Protein AF-A0A5C7VS34-F1 (afdb_monomer)

Structure (mmCIF, N/CA/C/O backbone):
data_AF-A0A5C7VS34-F1
#
_entry.id   AF-A0A5C7VS34-F1
#
loop_
_atom_site.group_PDB
_atom_site.id
_atom_site.type_symbol
_atom_site.label_atom_id
_atom_site.label_alt_id
_atom_site.label_comp_id
_atom_site.label_asym_id
_atom_site.label_entity_id
_atom_site.label_seq_id
_atom_site.pdbx_PDB_ins_code
_atom_site.Cartn_x
_atom_site.Cartn_y
_atom_site.Cartn_z
_atom_site.occupancy
_atom_site.B_iso_or_equiv
_atom_site.auth_seq_id
_atom_site.auth_comp_id
_atom_site.auth_asym_id
_atom_site.auth_atom_id
_atom_site.pdbx_PDB_model_num
ATOM 1 N N . GLN A 1 1 ? 10.230 6.401 -13.396 1.00 87.12 1 GLN A N 1
ATOM 2 C CA . GLN A 1 1 ? 8.845 6.202 -12.902 1.00 87.12 1 GLN A CA 1
ATOM 3 C C . GLN A 1 1 ? 8.766 4.863 -12.186 1.00 87.12 1 GLN A C 1
ATOM 5 O O . GLN A 1 1 ? 9.411 3.941 -12.672 1.00 87.12 1 GLN A O 1
ATOM 10 N N . PRO A 1 2 ? 7.983 4.745 -11.101 1.00 92.00 2 PRO A N 1
ATOM 11 C CA . PRO A 1 2 ? 7.692 3.465 -10.455 1.00 92.00 2 PRO A CA 1
ATOM 12 C C . PRO A 1 2 ? 7.186 2.399 -11.435 1.00 92.00 2 PRO A C 1
ATOM 14 O O . PRO A 1 2 ? 6.309 2.674 -12.259 1.00 92.00 2 PRO A O 1
ATOM 17 N N . PHE A 1 3 ? 7.744 1.197 -11.320 1.00 93.25 3 PHE A N 1
ATOM 18 C CA . PHE A 1 3 ? 7.336 -0.029 -12.010 1.00 93.25 3 PHE A CA 1
ATOM 19 C C . PHE A 1 3 ? 7.337 0.043 -13.540 1.00 93.25 3 PHE A C 1
ATOM 21 O O . PHE A 1 3 ? 6.544 -0.637 -14.179 1.00 93.25 3 PHE A O 1
ATOM 28 N N . SER A 1 4 ? 8.186 0.869 -14.155 1.00 90.94 4 SER A N 1
ATOM 29 C CA . SER A 1 4 ? 8.338 0.893 -15.617 1.00 90.94 4 SER A CA 1
ATOM 30 C C . SER A 1 4 ? 9.513 0.019 -16.078 1.00 90.94 4 SER A C 1
ATOM 32 O O . SER A 1 4 ? 10.474 -0.175 -15.344 1.00 90.94 4 SER A O 1
ATOM 34 N N . ALA A 1 5 ? 9.480 -0.494 -17.310 1.00 84.69 5 ALA A N 1
ATOM 35 C CA . ALA A 1 5 ? 10.644 -1.168 -17.903 1.00 84.69 5 ALA A CA 1
ATOM 36 C C . ALA A 1 5 ? 11.805 -0.197 -18.202 1.00 84.69 5 ALA A C 1
ATOM 38 O O . ALA A 1 5 ? 12.957 -0.613 -18.303 1.00 84.69 5 ALA A O 1
ATOM 39 N N . ALA A 1 6 ? 11.498 1.095 -18.358 1.00 80.31 6 ALA A N 1
ATOM 40 C CA . ALA A 1 6 ? 12.422 2.124 -18.833 1.00 80.31 6 ALA A CA 1
ATOM 41 C C . ALA A 1 6 ? 13.037 2.971 -17.701 1.00 80.31 6 ALA A C 1
ATOM 43 O O . ALA A 1 6 ? 13.499 4.083 -17.947 1.00 80.31 6 ALA A O 1
ATOM 44 N N . THR A 1 7 ? 12.983 2.517 -16.443 1.00 70.94 7 THR A N 1
ATOM 45 C CA . THR A 1 7 ? 13.472 3.327 -15.313 1.00 70.94 7 THR A CA 1
ATOM 46 C C . THR A 1 7 ? 14.987 3.245 -15.146 1.00 70.94 7 THR A C 1
ATOM 48 O O . THR A 1 7 ? 15.577 2.165 -15.155 1.00 70.94 7 THR A O 1
ATOM 51 N N . GLU A 1 8 ? 15.576 4.403 -14.850 1.00 67.81 8 GLU A N 1
ATOM 52 C CA . GLU A 1 8 ? 16.905 4.528 -14.240 1.00 67.81 8 GLU A CA 1
ATOM 53 C C . GLU A 1 8 ? 16.838 5.152 -12.827 1.00 67.81 8 GLU A C 1
ATOM 55 O O . GLU A 1 8 ? 17.864 5.411 -12.204 1.00 67.81 8 GLU A O 1
ATOM 60 N N . GLY A 1 9 ? 15.630 5.391 -12.291 1.00 69.88 9 GLY A N 1
ATOM 61 C CA . GLY A 1 9 ? 15.418 5.999 -10.973 1.00 69.88 9 GLY A CA 1
ATOM 62 C C . GLY A 1 9 ? 14.062 6.695 -10.787 1.00 69.88 9 GLY A C 1
ATOM 63 O O . GLY A 1 9 ? 13.204 6.739 -11.683 1.00 69.88 9 GLY A O 1
ATOM 64 N N . GLY A 1 10 ? 13.867 7.241 -9.583 1.00 74.94 10 GLY A N 1
ATOM 65 C CA . GLY A 1 10 ? 12.721 8.069 -9.200 1.00 74.94 10 GLY A CA 1
ATOM 66 C C . GLY A 1 10 ? 13.062 9.557 -9.181 1.00 74.94 10 GLY A C 1
ATOM 67 O O . GLY A 1 10 ? 14.157 9.939 -8.777 1.00 74.94 10 GLY A O 1
ATOM 68 N N . LEU A 1 11 ? 12.112 10.402 -9.587 1.00 86.75 11 LEU A N 1
ATOM 69 C CA . LEU A 1 11 ? 12.221 11.850 -9.397 1.00 86.75 11 LEU A CA 1
ATOM 70 C C . LEU A 1 11 ? 12.081 12.170 -7.911 1.00 86.75 11 LEU A C 1
ATOM 72 O O . LEU A 1 11 ? 11.205 11.614 -7.252 1.00 86.75 11 LEU A O 1
ATOM 76 N N . LEU A 1 12 ? 12.906 13.074 -7.391 1.00 90.69 12 LEU A N 1
ATOM 77 C CA . LEU A 1 12 ? 12.737 13.574 -6.030 1.00 90.69 12 LEU A CA 1
ATOM 78 C C . LEU A 1 12 ? 11.541 14.525 -5.965 1.00 90.69 12 LEU A C 1
ATOM 80 O O . LEU A 1 12 ? 11.330 15.340 -6.861 1.00 90.69 12 LEU A O 1
ATOM 84 N N . GLY A 1 13 ? 10.768 14.404 -4.891 1.00 90.69 13 GLY A N 1
ATOM 85 C CA . GLY A 1 13 ? 9.654 15.290 -4.573 1.00 90.69 13 GLY A CA 1
ATOM 86 C C . GLY A 1 13 ? 9.927 16.067 -3.291 1.00 90.69 13 GLY A C 1
ATOM 87 O O . GLY A 1 13 ? 10.646 15.598 -2.411 1.00 90.69 13 GLY A O 1
ATOM 88 N N . GLY A 1 14 ? 9.331 17.248 -3.164 1.00 93.12 14 GLY A N 1
ATOM 89 C CA . GLY A 1 14 ? 9.271 17.988 -1.903 1.00 93.12 14 GLY A CA 1
ATOM 90 C C . GLY A 1 14 ? 7.913 17.806 -1.231 1.00 93.12 14 GLY A C 1
ATOM 91 O O . GLY A 1 14 ? 6.909 17.597 -1.913 1.00 93.12 14 GLY A O 1
ATOM 92 N N . GLY A 1 15 ? 7.867 17.890 0.096 1.00 91.69 15 GLY A N 1
ATOM 93 C CA . GLY A 1 15 ? 6.613 17.877 0.844 1.00 91.69 15 GLY A CA 1
ATOM 94 C C . GLY A 1 15 ? 6.806 17.674 2.340 1.00 91.69 15 GLY A C 1
ATOM 95 O O . GLY A 1 15 ? 7.883 17.298 2.799 1.00 91.69 15 GLY A O 1
ATOM 96 N N . ALA A 1 16 ? 5.735 17.915 3.089 1.00 94.38 16 ALA A N 1
ATOM 97 C CA . ALA A 1 16 ? 5.643 17.633 4.512 1.00 94.38 16 ALA A CA 1
ATOM 98 C C . ALA A 1 16 ? 4.261 17.050 4.811 1.00 94.38 16 ALA A C 1
ATOM 100 O O . ALA A 1 16 ? 3.264 17.463 4.220 1.00 94.38 16 ALA A O 1
ATOM 101 N N . ALA A 1 17 ? 4.211 16.099 5.736 1.00 94.38 17 ALA A N 1
ATOM 102 C CA . ALA A 1 17 ? 2.981 15.484 6.202 1.00 94.38 17 ALA A CA 1
ATOM 103 C C . ALA A 1 17 ? 3.098 15.213 7.704 1.00 94.38 17 ALA A C 1
ATOM 105 O O . ALA A 1 17 ? 4.182 14.919 8.207 1.00 94.38 17 ALA A O 1
ATOM 106 N N . LEU A 1 18 ? 1.975 15.320 8.410 1.00 94.94 18 LEU A N 1
ATOM 107 C CA . LEU A 1 18 ? 1.861 15.066 9.842 1.00 94.94 18 LEU A CA 1
ATOM 108 C C . LEU A 1 18 ? 0.653 14.161 10.080 1.00 94.94 18 LEU A C 1
ATOM 110 O O . LEU A 1 18 ? -0.400 14.358 9.476 1.00 94.94 18 LEU A O 1
ATOM 114 N N . ALA A 1 19 ? 0.798 13.205 10.991 1.00 92.94 19 ALA A N 1
ATOM 115 C CA . ALA A 1 19 ? -0.307 12.417 11.514 1.00 92.94 19 ALA A CA 1
ATOM 116 C C . ALA A 1 19 ? -0.333 12.537 13.040 1.00 92.94 19 ALA A C 1
ATOM 118 O O . ALA A 1 19 ? 0.714 12.530 13.686 1.00 92.94 19 ALA A O 1
ATOM 119 N N . ILE A 1 20 ? -1.536 12.629 13.604 1.00 94.19 20 ILE A N 1
ATOM 120 C CA . ILE A 1 20 ? -1.760 12.554 15.047 1.00 94.19 20 ILE A CA 1
ATOM 121 C C . ILE A 1 20 ? -2.339 11.174 15.327 1.00 94.19 20 ILE A C 1
ATOM 123 O O . ILE A 1 20 ? -3.358 10.799 14.746 1.00 94.19 20 ILE A O 1
ATOM 127 N N . LEU A 1 21 ? -1.669 10.422 16.194 1.00 94.62 21 LEU A N 1
ATOM 128 C CA . LEU A 1 21 ? -2.122 9.115 16.647 1.00 94.62 21 LEU A CA 1
ATOM 129 C C . LEU A 1 21 ? -2.661 9.237 18.068 1.00 94.62 21 LEU A C 1
ATOM 131 O O . LEU A 1 21 ? -2.102 9.947 18.901 1.00 94.62 21 LEU A O 1
ATOM 135 N N . GLU A 1 22 ? -3.738 8.516 18.334 1.00 95.75 22 GLU A N 1
ATOM 136 C CA . GLU A 1 22 ? -4.383 8.442 19.636 1.00 95.75 22 GLU A CA 1
ATOM 137 C C . GLU A 1 22 ? -4.613 6.968 19.968 1.00 95.75 22 GLU A C 1
ATOM 139 O O . GLU A 1 22 ? -4.959 6.178 19.086 1.00 95.75 22 GLU A O 1
ATOM 144 N N . SER A 1 23 ? -4.396 6.579 21.225 1.00 95.88 23 SER A N 1
ATOM 145 C CA . SER A 1 23 ? -4.694 5.213 21.647 1.00 95.88 23 SER A CA 1
ATOM 146 C C . SER A 1 23 ? -6.203 4.994 21.707 1.00 95.88 23 SER A C 1
ATOM 148 O O . SER A 1 23 ? -6.960 5.890 22.081 1.00 95.88 23 SER A O 1
ATOM 150 N N . GLU A 1 24 ? -6.646 3.776 21.399 1.00 93.56 24 GLU A N 1
ATOM 151 C CA . GLU A 1 24 ? -8.064 3.422 21.478 1.00 93.56 24 GLU A CA 1
ATOM 152 C C . GLU A 1 24 ? -8.623 3.672 22.887 1.00 93.56 24 GLU A C 1
ATOM 154 O O . GLU A 1 24 ? -9.675 4.283 23.029 1.00 93.56 24 GLU A O 1
ATOM 159 N N . ALA A 1 25 ? -7.874 3.325 23.938 1.00 95.75 25 ALA A N 1
ATOM 160 C CA . ALA A 1 25 ? -8.279 3.583 25.319 1.00 95.75 25 ALA A CA 1
ATOM 161 C C . ALA A 1 25 ? -8.502 5.078 25.613 1.00 95.75 25 ALA A C 1
ATOM 163 O O . ALA A 1 25 ? -9.495 5.436 26.245 1.00 95.75 25 ALA A O 1
ATOM 164 N N . HIS A 1 26 ? -7.609 5.956 25.140 1.00 97.44 26 HIS A N 1
ATOM 165 C CA . HIS A 1 26 ? -7.751 7.399 25.345 1.00 97.44 26 HIS A CA 1
ATOM 166 C C . HIS A 1 26 ? -8.928 7.972 24.544 1.00 97.44 26 HIS A C 1
ATOM 168 O O . HIS A 1 26 ? -9.740 8.721 25.088 1.00 97.44 26 HIS A O 1
ATOM 174 N N . LEU A 1 27 ? -9.071 7.557 23.281 1.00 95.75 27 LEU A N 1
ATOM 175 C CA . LEU A 1 27 ? -10.192 7.924 22.416 1.00 95.75 27 LEU A CA 1
ATOM 176 C C . LEU A 1 27 ? -11.543 7.546 23.049 1.00 95.75 27 LEU A C 1
ATOM 178 O O . LEU A 1 27 ? -12.459 8.371 23.073 1.00 95.75 27 LEU A O 1
ATOM 182 N N . GLN A 1 28 ? -11.649 6.334 23.603 1.00 94.06 28 GLN A N 1
ATOM 183 C CA . GLN A 1 28 ? -12.854 5.857 24.285 1.00 94.06 28 GLN A CA 1
ATOM 184 C C . GLN A 1 28 ? -13.111 6.605 25.599 1.00 94.06 28 GLN A C 1
ATOM 186 O O . GLN A 1 28 ? -14.249 6.981 25.872 1.00 94.06 28 GLN A O 1
ATOM 191 N N . ALA A 1 29 ? -12.072 6.891 26.392 1.00 96.94 29 ALA A N 1
ATOM 192 C CA . ALA A 1 29 ? -12.208 7.616 27.659 1.00 96.94 29 ALA A CA 1
ATOM 193 C C . ALA A 1 29 ? -12.813 9.021 27.483 1.00 96.94 29 ALA A C 1
ATOM 195 O O . ALA A 1 29 ? -13.556 9.485 28.346 1.00 96.94 29 ALA A O 1
ATOM 196 N N . ARG A 1 30 ? -12.545 9.683 26.350 1.00 96.94 30 ARG A N 1
ATOM 197 C CA . ARG A 1 30 ? -13.157 10.977 25.999 1.00 96.94 30 ARG A CA 1
ATOM 198 C C . ARG A 1 30 ? -14.457 10.864 25.188 1.00 96.94 30 ARG A C 1
ATOM 200 O O . ARG A 1 30 ? -14.918 11.871 24.654 1.00 96.94 30 ARG A O 1
ATOM 207 N N . GLY A 1 31 ? -15.024 9.661 25.047 1.00 95.31 31 GLY A N 1
ATOM 208 C CA . GLY A 1 31 ? -16.267 9.403 24.307 1.00 95.31 31 GLY A CA 1
ATOM 209 C C . GLY A 1 31 ? -16.166 9.603 22.790 1.00 95.31 31 GLY A C 1
ATOM 210 O O . GLY A 1 31 ? -17.180 9.816 22.125 1.00 95.31 31 GLY A O 1
ATOM 211 N N . GLY A 1 32 ? -14.952 9.594 22.235 1.00 93.81 32 GLY A N 1
ATOM 212 C CA . GLY A 1 32 ? -14.722 9.765 20.805 1.00 93.81 32 GLY A CA 1
ATOM 213 C C . GLY A 1 32 ? -14.941 8.479 20.007 1.00 93.81 32 GLY A C 1
ATOM 214 O O . GLY A 1 32 ? -14.925 7.374 20.542 1.00 93.81 32 GLY A O 1
ATOM 215 N N . ARG A 1 33 ? -15.103 8.623 18.687 1.00 90.69 33 ARG A N 1
ATOM 216 C CA . ARG A 1 33 ? -15.136 7.506 17.732 1.00 90.69 33 ARG A CA 1
ATOM 217 C C . ARG A 1 33 ? -14.074 7.700 16.660 1.00 90.69 33 ARG A C 1
ATOM 219 O O . ARG A 1 33 ? -13.931 8.792 16.113 1.00 90.69 33 ARG A O 1
ATOM 226 N N . GLY A 1 34 ? -13.329 6.640 16.374 1.00 90.50 34 GLY A N 1
ATOM 227 C CA . GLY A 1 34 ? -12.291 6.626 15.350 1.00 90.50 34 GLY A CA 1
ATOM 228 C C . GLY A 1 34 ? -12.877 6.201 14.010 1.00 90.50 34 GLY A C 1
ATOM 229 O O . GLY A 1 34 ? -13.804 5.401 13.968 1.00 90.50 34 GLY A O 1
ATOM 230 N N . GLN A 1 35 ? -12.330 6.719 12.914 1.00 92.62 35 GLN A N 1
ATOM 231 C CA . GLN A 1 35 ? -12.702 6.282 11.559 1.00 92.62 35 GLN A CA 1
ATOM 232 C C . GLN A 1 35 ? -11.700 5.286 10.974 1.00 92.62 35 GLN A C 1
ATOM 234 O O . GLN A 1 35 ? -12.030 4.521 10.073 1.00 92.62 35 GLN A O 1
ATOM 239 N N . LEU A 1 36 ? -10.459 5.331 11.456 1.00 96.25 36 LEU A N 1
ATOM 240 C CA . LEU A 1 36 ? -9.339 4.552 10.954 1.00 96.25 36 LEU A CA 1
ATOM 241 C C . LEU A 1 36 ? -8.535 4.029 12.138 1.00 96.25 36 LEU A C 1
ATOM 243 O O . LEU A 1 36 ? -8.409 4.719 13.152 1.00 96.25 36 LEU A O 1
ATOM 247 N N . ARG A 1 37 ? -7.961 2.842 11.979 1.00 96.81 37 ARG A N 1
ATOM 248 C CA . ARG A 1 37 ? -7.082 2.215 12.962 1.00 96.81 37 ARG A CA 1
ATOM 249 C C . ARG A 1 37 ? -5.856 1.639 12.266 1.00 96.81 37 ARG A C 1
ATOM 251 O O . ARG A 1 37 ? -5.959 1.109 11.161 1.00 96.81 37 ARG A O 1
ATOM 258 N N . ILE A 1 38 ? -4.699 1.773 12.906 1.00 97.38 38 ILE A N 1
ATOM 259 C CA . ILE A 1 38 ? -3.500 1.020 12.538 1.00 97.38 38 ILE A CA 1
ATOM 260 C C . ILE A 1 38 ? -3.602 -0.304 13.290 1.00 97.38 38 ILE A C 1
ATOM 262 O O . ILE A 1 38 ? -3.409 -0.329 14.503 1.00 97.38 38 ILE A O 1
ATOM 266 N N . ASP A 1 39 ? -3.964 -1.369 12.579 1.00 96.25 39 ASP A N 1
ATOM 267 C CA . ASP A 1 39 ? -4.184 -2.692 13.178 1.00 96.25 39 ASP A CA 1
ATOM 268 C C . ASP A 1 39 ? -2.883 -3.488 13.295 1.00 96.25 39 ASP A C 1
ATOM 270 O O . ASP A 1 39 ? -2.775 -4.377 14.130 1.00 96.25 39 ASP A O 1
ATOM 274 N N . GLY A 1 40 ? -1.875 -3.160 12.486 1.00 97.69 40 GLY A N 1
ATOM 275 C CA . GLY A 1 40 ? -0.581 -3.818 12.570 1.00 97.69 40 GLY A CA 1
ATOM 276 C C . GLY A 1 40 ? 0.528 -3.021 11.912 1.00 97.69 40 GLY A C 1
ATOM 277 O O . GLY A 1 40 ? 0.343 -2.406 10.862 1.00 97.69 40 GLY A O 1
ATOM 278 N N . PHE A 1 41 ? 1.713 -3.061 12.504 1.00 97.69 41 PHE A N 1
ATOM 279 C CA . PHE A 1 41 ? 2.908 -2.396 12.011 1.00 97.69 41 PHE A CA 1
ATOM 280 C C . PHE A 1 41 ? 4.144 -3.255 12.265 1.00 97.69 41 PHE A C 1
ATOM 282 O O . PHE A 1 41 ? 4.435 -3.662 13.389 1.00 97.69 41 PHE A O 1
ATOM 289 N N . ALA A 1 42 ? 4.913 -3.495 11.211 1.00 98.00 42 ALA A N 1
ATOM 290 C CA . ALA A 1 42 ? 6.137 -4.271 11.296 1.00 98.00 42 ALA A CA 1
ATOM 291 C C . ALA A 1 42 ? 7.282 -3.555 10.594 1.00 98.00 42 ALA A C 1
ATOM 293 O O . ALA A 1 42 ? 7.102 -2.947 9.538 1.00 98.00 42 ALA A O 1
ATOM 294 N N . VAL A 1 43 ? 8.475 -3.687 11.173 1.00 96.19 43 VAL A N 1
ATOM 295 C CA . VAL A 1 43 ? 9.733 -3.268 10.560 1.00 96.19 43 VAL A CA 1
ATOM 296 C C . VAL A 1 43 ? 10.699 -4.438 10.610 1.00 96.19 43 VAL A C 1
ATOM 298 O O . VAL A 1 43 ? 10.903 -5.039 11.662 1.00 96.19 43 VAL A O 1
ATOM 301 N N . CYS A 1 44 ? 11.305 -4.761 9.476 1.00 93.12 44 CYS A N 1
ATOM 302 C CA . CYS A 1 44 ? 12.407 -5.710 9.389 1.00 93.12 44 CYS A CA 1
ATOM 303 C C . CYS A 1 44 ? 13.609 -5.036 8.738 1.00 93.12 44 CYS A C 1
ATOM 305 O O . CYS A 1 44 ? 13.462 -4.182 7.868 1.00 93.12 44 CYS A O 1
ATOM 307 N N . GLN A 1 45 ? 14.804 -5.465 9.127 1.00 87.19 45 GLN A N 1
ATOM 308 C CA . GLN A 1 45 ? 16.031 -5.110 8.428 1.00 87.19 45 GLN A CA 1
ATOM 309 C C . GLN A 1 45 ? 16.335 -6.182 7.386 1.00 87.19 45 GLN A C 1
ATOM 311 O O . GLN A 1 45 ? 16.372 -7.375 7.702 1.00 87.19 45 GLN A O 1
ATOM 316 N N . GLY A 1 46 ? 16.534 -5.760 6.140 1.00 71.12 46 GLY A N 1
ATOM 317 C CA . GLY A 1 46 ? 17.102 -6.616 5.112 1.00 71.12 46 GLY A CA 1
ATOM 318 C C . GLY A 1 46 ? 18.555 -6.925 5.444 1.00 71.12 46 GLY A C 1
ATOM 319 O O . GLY A 1 46 ? 19.358 -6.018 5.647 1.00 71.12 46 GLY A O 1
ATOM 320 N N . GLY A 1 47 ? 18.916 -8.207 5.465 1.00 56.66 47 GLY A N 1
ATOM 321 C CA . GLY A 1 47 ? 20.319 -8.594 5.408 1.00 56.66 47 GLY A CA 1
ATOM 322 C C . GLY A 1 47 ? 20.839 -8.276 4.013 1.00 56.66 47 GLY A C 1
ATOM 323 O O . GLY A 1 47 ? 20.708 -9.101 3.114 1.00 56.66 47 GLY A O 1
ATOM 324 N N . GLY A 1 48 ? 21.386 -7.078 3.804 1.00 49.81 48 GLY A N 1
ATOM 325 C CA . GLY A 1 48 ? 22.105 -6.778 2.572 1.00 49.81 48 GLY A CA 1
ATOM 326 C C . GLY A 1 48 ? 23.227 -7.801 2.419 1.00 49.81 48 GLY A C 1
ATOM 327 O O . GLY A 1 48 ? 24.070 -7.931 3.309 1.00 49.81 48 GLY A O 1
ATOM 328 N N . SER A 1 49 ? 23.245 -8.558 1.321 1.00 44.22 49 SER A N 1
ATOM 329 C CA . SER A 1 49 ? 24.369 -9.424 0.974 1.00 44.22 49 SER A CA 1
ATOM 330 C C . SER A 1 49 ? 25.561 -8.552 0.576 1.00 44.22 49 SER A C 1
ATOM 332 O O . SER A 1 49 ? 25.955 -8.494 -0.583 1.00 44.22 49 SER A O 1
ATOM 334 N N . GLY A 1 50 ? 26.153 -7.861 1.549 1.00 42.75 50 GLY A N 1
ATOM 335 C CA . GLY A 1 50 ? 27.368 -7.061 1.425 1.00 42.75 50 GLY A CA 1
ATOM 336 C C . GLY A 1 50 ? 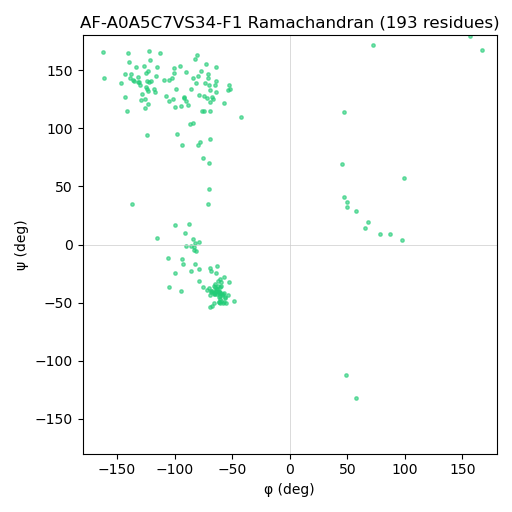28.624 -7.912 1.233 1.00 42.75 50 GLY A C 1
ATOM 337 O O . GLY A 1 50 ? 29.690 -7.564 1.728 1.00 42.75 50 GLY A O 1
ATOM 338 N N . ARG A 1 51 ? 28.526 -9.039 0.522 1.00 37.22 51 ARG A N 1
ATOM 339 C CA . ARG A 1 51 ? 29.693 -9.738 -0.013 1.00 37.22 51 ARG A CA 1
ATOM 340 C C . ARG A 1 51 ? 29.906 -9.243 -1.442 1.00 37.22 51 ARG A C 1
ATOM 342 O O . ARG A 1 51 ? 29.428 -9.852 -2.386 1.00 37.22 51 ARG A O 1
ATOM 349 N N . GLY A 1 52 ? 30.626 -8.128 -1.577 1.00 35.75 52 GLY A N 1
ATOM 350 C CA . GLY A 1 52 ? 31.271 -7.754 -2.842 1.00 35.75 52 GLY A CA 1
ATOM 351 C C . GLY A 1 52 ? 30.555 -6.724 -3.721 1.00 35.75 52 GLY A C 1
ATOM 352 O O . GLY A 1 52 ? 30.330 -6.986 -4.895 1.00 35.75 52 GLY A O 1
ATOM 353 N N . GLY A 1 53 ? 30.267 -5.531 -3.191 1.00 38.22 53 GLY A N 1
ATOM 354 C CA . GLY A 1 53 ? 30.233 -4.299 -3.999 1.00 38.22 53 GLY A CA 1
ATOM 355 C C . GLY A 1 53 ? 29.165 -4.163 -5.096 1.00 38.22 53 GLY A C 1
ATOM 356 O O . GLY A 1 53 ? 29.290 -3.258 -5.915 1.00 38.22 53 GLY A O 1
ATOM 357 N N . GLN A 1 54 ? 28.122 -4.999 -5.131 1.00 44.28 54 GLN A N 1
ATOM 358 C CA . GLN A 1 54 ? 27.060 -4.910 -6.141 1.00 44.28 54 GLN A CA 1
ATOM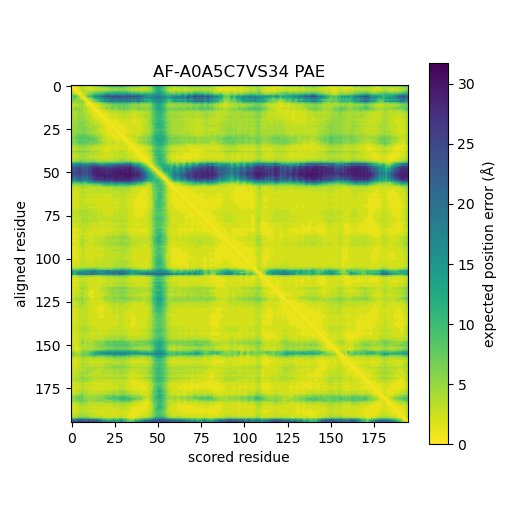 359 C C . GLN A 1 54 ? 25.668 -4.813 -5.497 1.00 44.28 54 GLN A C 1
ATOM 361 O O . GLN A 1 54 ? 25.234 -5.728 -4.811 1.00 44.28 54 GLN A O 1
ATOM 366 N N . SER A 1 55 ? 25.003 -3.679 -5.753 1.00 49.44 55 SER A N 1
ATOM 367 C CA . SER A 1 55 ? 23.571 -3.356 -5.607 1.00 49.44 55 SER A CA 1
ATOM 368 C C . SER A 1 55 ? 22.840 -3.739 -4.303 1.00 49.44 55 SER A C 1
ATOM 370 O O . SER A 1 55 ? 22.546 -4.902 -4.044 1.00 49.44 55 SER A O 1
ATOM 372 N N . PHE A 1 56 ? 22.412 -2.720 -3.542 1.00 61.34 56 PHE A N 1
ATOM 373 C CA . PHE A 1 56 ? 21.483 -2.800 -2.397 1.00 61.34 56 PHE A CA 1
ATOM 374 C C . PHE A 1 56 ? 20.037 -3.126 -2.831 1.00 61.34 56 PHE A C 1
ATOM 376 O O . PHE A 1 56 ? 19.088 -2.446 -2.444 1.00 61.34 56 PHE A O 1
ATOM 383 N N . ALA A 1 57 ? 19.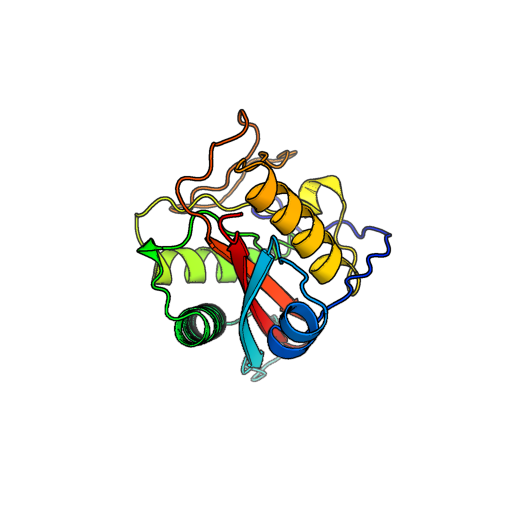841 -4.130 -3.687 1.00 69.88 57 ALA A N 1
ATOM 384 C CA . ALA A 1 57 ? 18.495 -4.575 -4.018 1.00 69.88 57 ALA A CA 1
ATOM 385 C C . ALA A 1 57 ? 17.855 -5.205 -2.762 1.00 69.88 57 ALA A C 1
ATOM 387 O O . ALA A 1 57 ? 18.453 -6.107 -2.168 1.00 69.88 57 ALA A O 1
ATOM 388 N N . PRO A 1 58 ? 16.671 -4.739 -2.327 1.00 81.75 58 PRO A N 1
ATOM 389 C CA . PRO A 1 58 ? 16.001 -5.310 -1.169 1.00 81.75 58 PRO A CA 1
ATOM 390 C C . PRO A 1 58 ? 15.620 -6.771 -1.434 1.00 81.75 58 PRO A C 1
ATOM 392 O O . PRO A 1 58 ? 15.178 -7.134 -2.522 1.00 81.75 58 PRO A O 1
ATOM 395 N N . ASP A 1 59 ? 15.775 -7.625 -0.423 1.00 89.31 59 ASP A N 1
ATOM 396 C CA . ASP A 1 59 ? 15.334 -9.017 -0.501 1.00 89.31 59 ASP A CA 1
ATOM 397 C C . ASP A 1 59 ? 13.804 -9.104 -0.390 1.00 89.31 59 ASP A C 1
ATOM 399 O O . ASP A 1 59 ? 13.220 -8.822 0.662 1.00 89.31 59 ASP A O 1
ATOM 403 N N . PHE A 1 60 ? 13.157 -9.557 -1.468 1.00 92.50 60 PHE A N 1
ATOM 404 C CA . PHE A 1 60 ? 11.704 -9.722 -1.533 1.00 92.50 60 PHE A CA 1
ATOM 405 C C . PHE A 1 60 ? 11.149 -10.645 -0.435 1.00 92.50 60 PHE A C 1
ATOM 407 O O . PHE A 1 60 ? 9.995 -10.503 -0.034 1.00 92.50 60 PHE A O 1
ATOM 414 N N . ARG A 1 61 ? 11.942 -11.603 0.068 1.00 93.75 61 ARG A N 1
ATOM 415 C CA . ARG A 1 61 ? 11.505 -12.526 1.131 1.00 93.75 61 ARG A CA 1
ATOM 416 C C . ARG A 1 61 ? 11.394 -11.799 2.460 1.00 93.75 61 ARG A C 1
ATOM 418 O O . ARG A 1 61 ? 10.450 -12.035 3.210 1.00 93.75 61 ARG A O 1
ATOM 425 N N . THR A 1 62 ? 12.336 -10.896 2.727 1.00 94.00 62 THR A N 1
ATOM 426 C CA . THR A 1 62 ? 12.269 -10.017 3.893 1.00 94.00 62 THR A CA 1
ATOM 427 C C . THR A 1 62 ? 11.084 -9.061 3.768 1.00 94.00 62 THR A C 1
ATOM 429 O O . THR A 1 62 ? 10.328 -8.950 4.726 1.00 94.00 62 THR A O 1
ATOM 432 N N . LEU A 1 63 ? 10.843 -8.479 2.585 1.00 94.62 63 LEU A N 1
ATOM 433 C CA . LEU A 1 63 ? 9.647 -7.669 2.314 1.00 9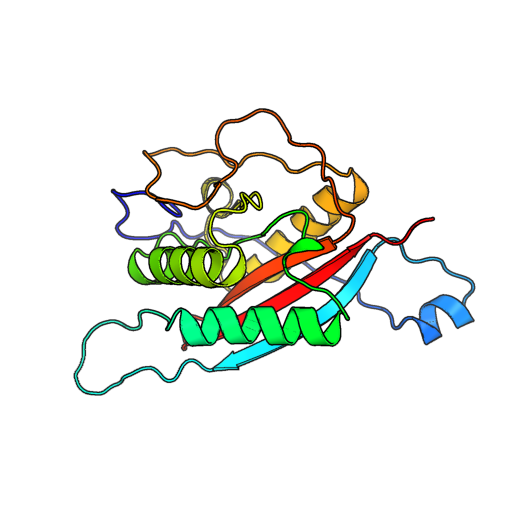4.62 63 LEU A CA 1
ATOM 434 C C . LEU A 1 63 ? 8.353 -8.439 2.610 1.00 94.62 63 LEU A C 1
ATOM 436 O O . LEU A 1 63 ? 7.499 -7.956 3.351 1.00 94.62 63 LEU A O 1
ATOM 440 N N . ALA A 1 64 ? 8.227 -9.654 2.071 1.00 96.00 64 ALA A N 1
ATOM 441 C CA . ALA A 1 64 ? 7.055 -10.494 2.277 1.00 96.00 64 ALA A CA 1
ATOM 442 C C . ALA A 1 64 ? 6.854 -10.837 3.762 1.00 96.00 64 ALA A C 1
ATOM 444 O O . ALA A 1 64 ? 5.737 -10.753 4.266 1.00 96.00 64 ALA A O 1
ATOM 445 N N . ARG A 1 65 ? 7.935 -11.154 4.488 1.00 96.75 65 ARG A N 1
ATOM 446 C CA . ARG A 1 65 ? 7.891 -11.387 5.940 1.00 96.75 65 ARG A CA 1
ATOM 447 C C . ARG A 1 65 ? 7.431 -10.148 6.708 1.00 96.75 65 ARG A C 1
ATOM 449 O O . ARG A 1 65 ? 6.641 -10.288 7.633 1.00 96.75 65 ARG A O 1
ATOM 456 N N . THR A 1 66 ? 7.891 -8.954 6.332 1.00 97.94 66 THR A N 1
ATOM 457 C CA . THR A 1 66 ? 7.447 -7.700 6.959 1.00 97.94 66 THR A CA 1
ATOM 458 C C . THR A 1 66 ? 5.943 -7.505 6.791 1.00 97.94 66 THR A C 1
ATOM 460 O O . THR A 1 66 ? 5.260 -7.160 7.751 1.00 97.94 66 THR A O 1
ATOM 463 N N . VAL A 1 67 ? 5.411 -7.759 5.592 1.00 97.88 67 VAL A N 1
ATOM 464 C CA . VAL A 1 67 ? 3.963 -7.694 5.348 1.00 97.88 67 VAL A CA 1
ATOM 465 C C . VAL A 1 67 ? 3.223 -8.711 6.202 1.00 97.88 67 VAL A C 1
ATOM 467 O O . VAL A 1 67 ? 2.289 -8.331 6.897 1.00 97.88 67 VAL A O 1
ATOM 470 N N . VAL A 1 68 ? 3.662 -9.973 6.206 1.00 98.19 68 VAL A N 1
ATOM 471 C CA . VAL A 1 68 ? 3.042 -11.033 7.017 1.00 98.19 68 VAL A CA 1
ATOM 472 C C . VAL A 1 68 ? 3.007 -10.646 8.494 1.00 98.19 68 VAL A C 1
ATOM 474 O O . VAL A 1 68 ? 1.946 -10.718 9.096 1.00 98.19 68 VAL A O 1
ATOM 477 N N . ALA A 1 69 ? 4.104 -10.134 9.053 1.00 98.44 69 ALA A N 1
ATOM 478 C CA . ALA A 1 69 ? 4.141 -9.698 10.449 1.00 98.44 69 ALA A CA 1
ATOM 479 C C . ALA A 1 69 ? 3.161 -8.542 10.745 1.00 98.44 69 ALA A C 1
ATOM 481 O O . ALA A 1 69 ? 2.563 -8.492 11.819 1.00 98.44 69 ALA A O 1
ATOM 482 N N . SER A 1 70 ? 2.966 -7.614 9.800 1.00 98.69 70 SER A N 1
ATOM 483 C CA . SER A 1 70 ? 1.950 -6.559 9.928 1.00 98.69 70 SER A CA 1
ATOM 484 C C . SER A 1 70 ? 0.527 -7.128 9.866 1.00 98.69 70 SER A C 1
ATOM 486 O O . SER A 1 70 ? -0.325 -6.704 10.644 1.00 98.69 70 SER A O 1
ATOM 488 N N . LEU A 1 71 ? 0.275 -8.110 8.996 1.00 98.50 71 LEU A N 1
ATOM 489 C CA . LEU A 1 71 ? -1.019 -8.791 8.891 1.00 98.50 71 LEU A CA 1
ATOM 490 C C . LEU A 1 71 ? -1.338 -9.631 10.136 1.00 98.50 71 LEU A C 1
ATOM 492 O O . LEU A 1 71 ? -2.468 -9.601 10.614 1.00 98.50 71 LEU A O 1
ATOM 496 N N . GLU A 1 72 ? -0.345 -10.323 10.698 1.00 98.44 72 GLU A N 1
ATOM 497 C CA . GLU A 1 72 ? -0.478 -11.111 11.929 1.00 98.44 72 GLU A CA 1
ATOM 498 C C . GLU A 1 72 ? -0.892 -10.235 13.116 1.00 98.44 72 GLU A C 1
ATOM 500 O O . GLU A 1 72 ? -1.841 -10.572 13.822 1.00 98.44 72 GLU A O 1
ATOM 505 N N . GLN A 1 73 ? -0.244 -9.077 13.301 1.00 98.38 73 GLN A N 1
ATOM 506 C CA . GLN A 1 73 ? -0.661 -8.102 14.318 1.00 98.38 73 GLN A CA 1
ATOM 507 C C . GLN A 1 73 ? -2.089 -7.601 14.081 1.00 98.38 73 GLN A C 1
ATOM 509 O O . GLN A 1 73 ? -2.845 -7.421 15.033 1.00 98.38 73 GLN A O 1
ATOM 514 N N . ALA A 1 74 ? -2.467 -7.438 12.811 1.00 98.06 74 ALA A N 1
ATOM 515 C CA . ALA A 1 74 ? -3.797 -7.004 12.412 1.00 98.06 74 ALA A CA 1
ATOM 516 C C . ALA A 1 74 ? -4.867 -8.107 12.459 1.00 98.06 74 ALA A C 1
ATOM 518 O O . ALA A 1 74 ? -6.011 -7.841 12.072 1.00 98.06 74 ALA A O 1
ATOM 519 N N . ALA A 1 75 ? -4.502 -9.325 12.887 1.00 97.88 75 ALA A N 1
ATOM 520 C CA . ALA A 1 75 ? -5.333 -10.526 12.821 1.00 97.88 75 ALA A CA 1
ATOM 521 C C . ALA A 1 75 ? -6.000 -10.702 11.440 1.00 97.88 75 ALA A C 1
ATOM 523 O O . ALA A 1 75 ? -7.182 -11.030 11.342 1.00 97.88 75 ALA A O 1
ATOM 524 N N . ALA A 1 76 ? -5.244 -10.427 10.376 1.00 97.94 76 ALA A N 1
ATOM 525 C CA . ALA A 1 76 ? -5.702 -10.427 8.995 1.00 97.94 76 ALA A CA 1
ATOM 526 C C . ALA A 1 76 ? -4.902 -11.420 8.144 1.00 97.94 76 ALA A C 1
ATOM 528 O O . ALA A 1 76 ? -3.767 -11.785 8.451 1.00 97.94 76 ALA A O 1
ATOM 529 N N . THR A 1 77 ? -5.492 -11.824 7.029 1.00 96.75 77 THR A N 1
ATOM 530 C CA . THR A 1 77 ? -4.868 -12.634 5.985 1.00 96.75 77 THR A CA 1
ATOM 531 C C . THR A 1 77 ? -4.707 -11.810 4.704 1.00 96.75 77 THR A C 1
ATOM 533 O O . THR A 1 77 ? -5.354 -10.771 4.554 1.00 96.75 77 THR A O 1
ATOM 536 N N . PRO A 1 78 ? -3.889 -12.253 3.729 1.00 96.00 78 PRO A N 1
ATOM 537 C CA . PRO A 1 78 ? -3.811 -11.591 2.426 1.00 96.00 78 PRO A CA 1
ATOM 538 C C . PRO A 1 78 ? -5.176 -11.407 1.740 1.00 96.00 78 PRO A C 1
ATOM 540 O O . PRO A 1 78 ? -5.377 -10.404 1.058 1.00 96.00 78 PRO A O 1
ATOM 543 N N . ALA A 1 79 ? -6.126 -12.327 1.948 1.00 95.12 79 ALA A N 1
ATOM 544 C CA . ALA A 1 79 ? -7.467 -12.256 1.363 1.00 95.12 79 ALA A CA 1
ATOM 545 C C . ALA A 1 79 ? -8.329 -11.120 1.940 1.00 95.12 79 ALA A C 1
ATOM 547 O O . ALA A 1 79 ? -9.278 -10.685 1.294 1.00 95.12 79 ALA A O 1
ATOM 548 N N . ASP A 1 80 ? -7.984 -10.608 3.124 1.00 96.56 80 ASP A N 1
ATOM 549 C CA . ASP A 1 80 ? -8.704 -9.506 3.760 1.00 96.56 80 ASP A CA 1
ATOM 550 C C . ASP A 1 80 ? -8.257 -8.135 3.234 1.00 96.56 80 ASP A C 1
ATOM 552 O O . ASP A 1 80 ? -8.817 -7.118 3.631 1.00 96.56 80 ASP A O 1
ATOM 556 N N . ILE A 1 81 ? -7.236 -8.063 2.374 1.00 97.81 81 ILE A N 1
ATOM 557 C CA . ILE A 1 81 ? -6.617 -6.803 1.947 1.00 97.81 81 ILE A CA 1
ATOM 558 C C . ILE A 1 81 ? -7.229 -6.294 0.643 1.00 97.81 81 ILE A C 1
ATOM 560 O O . ILE A 1 81 ? -7.122 -6.920 -0.407 1.00 97.81 81 ILE A O 1
ATOM 564 N N . GLY A 1 82 ? -7.820 -5.099 0.709 1.00 97.00 82 GLY A N 1
ATOM 565 C CA . GLY A 1 82 ? -8.523 -4.467 -0.403 1.00 97.00 82 GLY A CA 1
ATOM 566 C C . GLY A 1 82 ? -7.614 -3.819 -1.440 1.00 97.00 82 GLY A C 1
ATOM 567 O O . GLY A 1 82 ? -7.973 -3.762 -2.615 1.00 97.00 82 GLY A O 1
ATOM 568 N N . CYS A 1 83 ? -6.457 -3.306 -1.016 1.00 98.19 83 CYS A N 1
ATOM 569 C CA . CYS A 1 83 ? -5.451 -2.718 -1.896 1.00 98.19 83 CYS A CA 1
ATOM 570 C C . CYS A 1 83 ? -4.079 -2.603 -1.217 1.00 98.19 83 CYS A C 1
ATOM 572 O O . CYS A 1 83 ? -3.959 -2.692 0.010 1.00 98.19 83 CYS A O 1
ATOM 574 N N . LEU A 1 84 ? -3.051 -2.364 -2.034 1.00 98.25 84 LEU A N 1
ATOM 575 C CA . LEU A 1 84 ? -1.677 -2.130 -1.604 1.00 98.25 84 LEU A CA 1
ATOM 576 C C . LEU A 1 84 ? -1.208 -0.725 -1.984 1.00 98.25 84 LEU A C 1
ATOM 578 O O . LEU A 1 84 ? -1.299 -0.304 -3.137 1.00 98.25 84 LEU A O 1
ATOM 582 N N . PHE A 1 85 ? -0.634 -0.028 -1.014 1.00 98.19 85 PHE A N 1
ATOM 583 C CA . PHE A 1 85 ? 0.114 1.206 -1.209 1.00 98.19 85 PHE A CA 1
ATOM 584 C C . PHE A 1 85 ? 1.594 0.846 -1.240 1.00 98.19 85 PHE A C 1
ATOM 586 O O . PHE A 1 85 ? 2.230 0.669 -0.200 1.00 98.19 85 PHE A O 1
ATOM 593 N N . MET A 1 86 ? 2.115 0.672 -2.447 1.00 96.81 86 MET A N 1
ATOM 594 C CA . MET A 1 86 ? 3.482 0.231 -2.693 1.00 96.81 86 MET A CA 1
ATOM 595 C C . MET A 1 86 ? 4.482 1.346 -2.371 1.00 96.81 86 MET A C 1
ATOM 597 O O . MET A 1 86 ? 4.155 2.534 -2.440 1.00 96.81 86 MET A O 1
ATOM 601 N N . HIS A 1 87 ? 5.727 0.981 -2.058 1.00 95.56 87 HIS A N 1
ATOM 602 C CA . HIS A 1 87 ? 6.793 1.968 -1.916 1.00 95.56 87 HIS A CA 1
ATOM 603 C C . HIS A 1 87 ? 7.101 2.589 -3.276 1.00 95.56 87 HIS A C 1
ATOM 605 O O . HIS A 1 87 ? 7.014 3.811 -3.386 1.00 95.56 87 HIS A O 1
ATOM 611 N N . GLY A 1 88 ? 7.375 1.768 -4.295 1.00 94.00 88 GLY A N 1
ATOM 612 C CA . GLY A 1 88 ? 7.465 2.153 -5.704 1.00 94.00 88 GLY A CA 1
ATOM 613 C C . GLY A 1 88 ? 8.276 3.424 -5.912 1.00 94.00 88 GLY A C 1
ATOM 614 O O . GLY A 1 88 ? 7.703 4.471 -6.217 1.00 94.00 88 GLY A O 1
ATOM 615 N N . ASN A 1 89 ? 9.588 3.361 -5.690 1.00 91.75 89 ASN A N 1
ATOM 616 C CA . ASN A 1 89 ? 10.482 4.514 -5.831 1.00 91.75 89 ASN A CA 1
ATOM 617 C C . ASN A 1 89 ? 11.061 4.651 -7.240 1.00 91.75 89 ASN A C 1
ATOM 619 O O . ASN A 1 89 ? 11.803 5.597 -7.493 1.00 91.75 89 ASN A O 1
ATOM 623 N N . GLY A 1 90 ? 10.746 3.736 -8.159 1.00 90.50 90 GLY A N 1
ATOM 624 C CA . GLY A 1 90 ? 11.286 3.788 -9.509 1.00 90.50 90 GLY A CA 1
ATOM 625 C C . GLY A 1 90 ? 12.719 3.289 -9.607 1.00 90.50 90 GLY A C 1
ATOM 626 O O . GLY A 1 90 ? 13.316 3.473 -10.660 1.00 90.50 90 GLY A O 1
ATOM 627 N N . ILE A 1 91 ? 13.303 2.692 -8.563 1.00 89.44 91 ILE A N 1
ATOM 628 C CA . ILE A 1 91 ? 14.589 1.993 -8.665 1.00 89.44 91 ILE A CA 1
ATOM 629 C C . ILE A 1 91 ? 14.297 0.551 -9.061 1.00 89.44 91 ILE A C 1
ATOM 631 O O . ILE A 1 91 ? 13.656 -0.175 -8.304 1.00 89.44 91 ILE A O 1
ATOM 635 N N . ARG A 1 92 ? 14.826 0.103 -10.207 1.00 87.88 92 ARG A N 1
ATOM 636 C CA . ARG A 1 92 ? 14.516 -1.215 -10.786 1.00 87.88 92 ARG A CA 1
ATOM 637 C C . ARG A 1 92 ? 14.609 -2.372 -9.785 1.00 87.88 92 ARG A C 1
ATOM 639 O O . ARG A 1 92 ? 13.691 -3.177 -9.705 1.00 87.88 92 ARG A O 1
ATOM 646 N N . GLY A 1 93 ? 15.695 -2.455 -9.012 1.00 88.06 93 GLY A N 1
ATOM 647 C CA . GLY A 1 93 ? 15.872 -3.523 -8.019 1.00 88.06 93 GLY A CA 1
ATOM 648 C C . GLY A 1 93 ? 14.859 -3.471 -6.869 1.00 88.06 93 GLY A C 1
ATOM 649 O O . GLY A 1 93 ? 14.409 -4.515 -6.409 1.00 88.06 93 GLY A O 1
ATOM 650 N N . SER A 1 94 ? 14.471 -2.267 -6.440 1.00 89.88 94 SER A N 1
ATOM 651 C CA . SER A 1 94 ? 13.456 -2.055 -5.400 1.00 89.88 94 SER A CA 1
ATOM 652 C C . SER A 1 94 ? 12.071 -2.451 -5.899 1.00 89.88 94 SER A C 1
ATOM 654 O O . SER A 1 94 ? 11.415 -3.297 -5.299 1.00 89.88 94 SER A O 1
ATOM 656 N N . ASP A 1 95 ? 11.668 -1.895 -7.040 1.00 92.88 95 ASP A N 1
ATOM 657 C CA . ASP A 1 95 ? 10.353 -2.130 -7.629 1.00 92.88 95 ASP A CA 1
ATOM 658 C C . ASP A 1 95 ? 10.155 -3.622 -7.966 1.00 92.88 95 ASP A C 1
ATOM 660 O O . ASP A 1 95 ? 9.097 -4.184 -7.696 1.00 92.88 95 ASP A O 1
ATOM 664 N N . GLN A 1 96 ? 11.186 -4.307 -8.480 1.00 91.88 96 GLN A N 1
ATOM 665 C CA . GLN A 1 96 ? 11.125 -5.751 -8.747 1.00 91.88 96 GLN A CA 1
ATOM 666 C C . GLN A 1 96 ? 10.980 -6.580 -7.466 1.00 91.88 96 GLN A C 1
ATOM 668 O O . GLN A 1 96 ? 10.182 -7.517 -7.427 1.00 91.88 96 GLN A O 1
ATOM 673 N N . ALA A 1 97 ? 11.701 -6.233 -6.398 1.00 92.12 97 ALA A N 1
ATOM 674 C CA . ALA A 1 97 ? 11.560 -6.920 -5.117 1.00 92.12 97 ALA A CA 1
ATOM 675 C C . ALA A 1 97 ? 10.154 -6.747 -4.524 1.00 92.12 97 ALA A C 1
ATOM 677 O O . ALA A 1 97 ? 9.588 -7.698 -3.985 1.00 92.12 97 ALA A O 1
ATOM 678 N N . GLU A 1 98 ? 9.565 -5.558 -4.664 1.00 94.56 98 GLU A N 1
ATOM 679 C CA . GLU A 1 98 ? 8.181 -5.298 -4.276 1.00 94.56 98 GLU A CA 1
ATOM 680 C C . GLU A 1 98 ? 7.197 -6.169 -5.066 1.00 94.56 98 GLU A C 1
ATOM 682 O O . GLU A 1 98 ? 6.376 -6.863 -4.465 1.00 94.56 98 GLU A O 1
ATOM 687 N N . LEU A 1 99 ? 7.319 -6.211 -6.396 1.00 94.62 99 LEU A N 1
ATOM 688 C CA . LEU A 1 99 ? 6.470 -7.046 -7.253 1.00 94.62 99 LEU A CA 1
ATOM 689 C C . LEU A 1 99 ? 6.596 -8.539 -6.907 1.00 94.62 99 LEU A C 1
ATOM 691 O O . LEU A 1 99 ? 5.592 -9.248 -6.822 1.00 94.62 99 LEU A O 1
ATOM 695 N N . MET A 1 100 ? 7.813 -9.026 -6.649 1.00 94.12 100 MET A N 1
ATOM 696 C CA . MET A 1 100 ? 8.052 -10.408 -6.223 1.00 94.12 100 MET A CA 1
ATOM 697 C C . MET A 1 100 ? 7.430 -10.716 -4.857 1.00 94.12 100 MET A C 1
ATOM 699 O O . MET A 1 100 ? 6.870 -11.799 -4.675 1.00 94.12 100 MET A O 1
ATOM 703 N N . ALA A 1 101 ? 7.506 -9.784 -3.902 1.00 94.88 101 ALA A N 1
ATOM 704 C CA . ALA A 1 101 ? 6.880 -9.938 -2.592 1.00 94.88 101 ALA A CA 1
ATOM 705 C C . ALA A 1 101 ? 5.351 -9.999 -2.712 1.00 94.88 101 ALA A C 1
ATOM 707 O O . ALA A 1 101 ? 4.729 -10.877 -2.113 1.00 94.88 101 ALA A O 1
ATOM 708 N N . VAL A 1 102 ? 4.754 -9.141 -3.546 1.00 95.44 102 VAL A N 1
ATOM 709 C CA . VAL A 1 102 ? 3.309 -9.167 -3.819 1.00 95.44 102 VAL A CA 1
ATOM 710 C C . VAL A 1 102 ? 2.899 -10.499 -4.435 1.00 95.44 102 VAL A C 1
ATOM 712 O O . VAL A 1 102 ? 2.018 -11.168 -3.902 1.00 95.44 102 VAL A O 1
ATOM 715 N N . ARG A 1 103 ? 3.591 -10.954 -5.484 1.00 94.19 103 ARG A N 1
ATOM 716 C CA . ARG A 1 103 ? 3.316 -12.261 -6.104 1.00 94.19 103 ARG A CA 1
ATOM 717 C C . ARG A 1 103 ? 3.479 -13.420 -5.128 1.00 94.19 103 ARG A C 1
ATOM 719 O O . ARG A 1 103 ? 2.727 -14.384 -5.191 1.00 94.19 103 ARG A O 1
ATOM 726 N N . LYS A 1 104 ? 4.444 -13.348 -4.209 1.00 94.12 104 LYS A N 1
ATOM 727 C CA . LYS A 1 104 ? 4.645 -14.390 -3.195 1.00 94.12 104 LYS A CA 1
ATOM 728 C C . LYS A 1 104 ? 3.465 -14.495 -2.219 1.00 94.12 104 LYS A C 1
ATOM 730 O O . LYS A 1 104 ? 3.195 -15.597 -1.745 1.00 94.12 104 LYS A O 1
ATOM 735 N N . LEU A 1 105 ? 2.818 -13.376 -1.901 1.00 95.19 105 LEU A N 1
ATOM 736 C CA . LEU A 1 105 ? 1.767 -13.293 -0.883 1.00 95.19 105 LEU A CA 1
ATOM 737 C C . LEU A 1 105 ? 0.356 -13.437 -1.454 1.00 95.19 105 LEU A C 1
ATOM 739 O O . LEU A 1 105 ? -0.475 -14.103 -0.845 1.00 95.19 105 LEU A O 1
ATOM 743 N N . TRP A 1 106 ? 0.099 -12.835 -2.613 1.00 94.44 106 TRP A N 1
ATOM 744 C CA . TRP A 1 106 ? -1.216 -12.828 -3.252 1.00 94.44 106 TRP A CA 1
ATOM 745 C C . TRP A 1 106 ? -1.305 -13.757 -4.469 1.00 94.44 106 TRP A C 1
ATOM 747 O O . TRP A 1 106 ? -2.406 -14.067 -4.911 1.00 94.44 106 TRP A O 1
ATOM 757 N N . GLY A 1 107 ? -0.188 -14.284 -4.978 1.00 88.00 107 GLY A N 1
ATOM 758 C CA . GLY A 1 107 ? -0.200 -15.180 -6.137 1.00 88.00 107 GLY A CA 1
ATOM 759 C C . GLY A 1 107 ? -0.848 -14.516 -7.351 1.00 88.00 107 GLY A C 1
ATOM 760 O O . GLY A 1 107 ? -0.537 -13.369 -7.665 1.00 88.00 107 GLY A O 1
ATOM 761 N N . ASP A 1 108 ? -1.768 -15.240 -7.990 1.00 74.94 108 ASP A N 1
ATOM 762 C CA . ASP A 1 108 ? -2.576 -14.744 -9.110 1.00 74.94 108 ASP A CA 1
ATOM 763 C C . ASP A 1 108 ? -3.811 -13.940 -8.645 1.00 74.94 108 ASP A C 1
ATOM 765 O O . ASP A 1 108 ? -4.563 -13.422 -9.474 1.00 74.94 108 ASP A O 1
ATOM 769 N N . HIS A 1 109 ? -4.051 -13.814 -7.330 1.00 70.69 109 HIS A N 1
ATOM 770 C CA . HIS A 1 109 ? -5.106 -12.940 -6.824 1.00 70.69 109 HIS A CA 1
ATOM 771 C C . HIS A 1 109 ? -4.713 -11.481 -7.059 1.00 70.69 109 HIS A C 1
ATOM 773 O O . HIS A 1 109 ? -3.757 -10.959 -6.485 1.00 70.69 109 HIS A O 1
ATOM 779 N N . ALA A 1 110 ? -5.491 -10.807 -7.901 1.00 73.19 110 ALA A N 1
ATOM 780 C CA . ALA A 1 110 ? -5.270 -9.420 -8.272 1.00 73.19 110 ALA A CA 1
ATOM 781 C C . ALA A 1 110 ? -5.680 -8.455 -7.143 1.00 73.19 110 ALA A C 1
ATOM 783 O O . ALA A 1 110 ? -6.705 -7.779 -7.245 1.00 73.19 110 ALA A O 1
ATOM 784 N N . VAL A 1 111 ? -4.879 -8.354 -6.076 1.00 93.56 111 VAL A N 1
ATOM 785 C CA . VAL A 1 111 ? -4.982 -7.2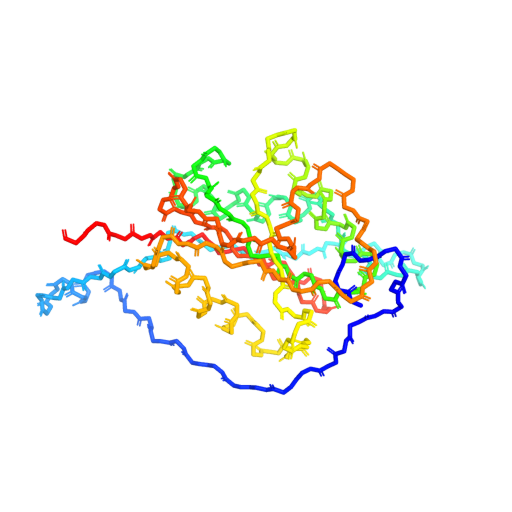18 -5.150 1.00 93.56 111 VAL A CA 1
ATOM 786 C C . VAL A 1 111 ? -4.486 -5.958 -5.877 1.00 93.56 111 VAL A C 1
ATOM 788 O O . VAL A 1 111 ? -3.364 -5.953 -6.393 1.00 93.56 111 VAL A O 1
ATOM 791 N N . PRO A 1 112 ? -5.305 -4.899 -5.997 1.00 96.56 112 PRO A N 1
ATOM 792 C CA . PRO A 1 112 ? -4.893 -3.699 -6.706 1.00 96.56 112 PRO A CA 1
ATOM 793 C C . PRO A 1 112 ? -3.805 -2.966 -5.918 1.00 96.56 112 PRO A C 1
ATOM 795 O O . PRO A 1 112 ? -3.928 -2.747 -4.711 1.00 96.56 112 PRO A O 1
ATOM 798 N N . ALA A 1 113 ? -2.748 -2.569 -6.613 1.00 97.00 113 ALA A N 1
ATOM 799 C CA . ALA A 1 113 ? -1.576 -1.920 -6.048 1.00 97.00 113 ALA A CA 1
ATOM 800 C C . ALA A 1 113 ? -1.329 -0.555 -6.706 1.00 97.00 113 ALA A C 1
ATOM 802 O O . ALA A 1 113 ? -1.470 -0.405 -7.920 1.00 97.00 113 ALA A O 1
ATOM 803 N N . VAL A 1 114 ? -0.947 0.447 -5.913 1.00 97.56 114 VAL A N 1
ATOM 804 C CA . VAL A 1 114 ? -0.691 1.822 -6.379 1.00 97.56 114 VAL A CA 1
ATOM 805 C C . VAL A 1 114 ? 0.610 2.384 -5.811 1.00 97.56 114 VAL A C 1
ATOM 807 O O . VAL A 1 114 ? 1.026 2.017 -4.715 1.00 97.56 114 VAL A O 1
ATOM 810 N N . SER A 1 115 ? 1.228 3.322 -6.535 1.00 95.88 115 SER A N 1
ATOM 811 C CA . SER A 1 115 ? 2.245 4.235 -5.996 1.00 95.88 115 SER A CA 1
ATOM 812 C C . SER A 1 115 ? 2.069 5.624 -6.606 1.00 95.88 115 SER A C 1
ATOM 814 O O . SER A 1 115 ? 2.280 5.826 -7.801 1.00 95.88 115 SER A O 1
ATOM 816 N N . TYR A 1 116 ? 1.721 6.606 -5.773 1.00 95.56 116 TYR A N 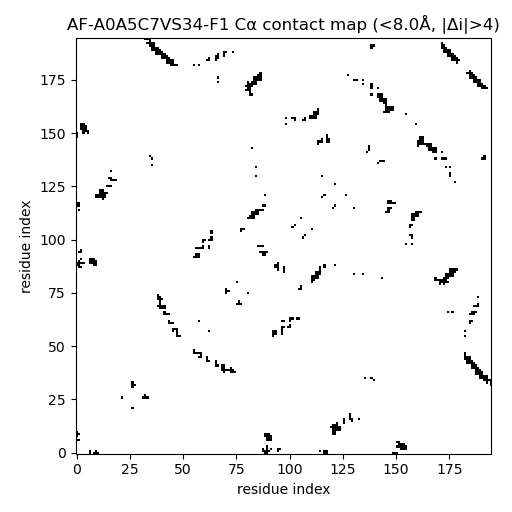1
ATOM 817 C CA . TYR A 1 116 ? 1.516 7.993 -6.206 1.00 95.56 116 TYR A CA 1
ATOM 818 C C . TYR A 1 116 ? 2.819 8.794 -6.320 1.00 95.56 116 TYR A C 1
ATOM 820 O O . TYR A 1 116 ? 2.799 9.961 -6.716 1.00 95.56 116 TYR A O 1
ATOM 828 N N . LYS A 1 117 ? 3.978 8.172 -6.052 1.00 92.94 117 LYS A N 1
ATOM 829 C CA . LYS A 1 117 ? 5.295 8.783 -6.310 1.00 92.94 117 LYS A CA 1
ATOM 830 C C . LYS A 1 117 ? 5.522 9.047 -7.797 1.00 92.94 117 LYS A C 1
ATOM 832 O O . LYS A 1 117 ? 6.359 9.878 -8.137 1.00 92.94 117 LYS A O 1
ATOM 837 N N . ALA A 1 118 ? 4.756 8.398 -8.678 1.00 90.00 118 ALA A N 1
ATOM 838 C CA . ALA A 1 118 ? 4.729 8.728 -10.098 1.00 90.00 118 ALA A CA 1
ATOM 839 C C . ALA A 1 118 ? 4.267 10.178 -10.364 1.00 90.00 118 ALA A C 1
ATOM 841 O O . ALA A 1 118 ? 4.739 10.782 -11.322 1.00 90.00 118 ALA A O 1
ATOM 842 N N . GLN A 1 119 ? 3.413 10.753 -9.505 1.00 92.62 119 GLN A N 1
ATOM 843 C CA . GLN A 1 119 ? 2.935 12.139 -9.616 1.00 92.62 119 GLN A CA 1
ATOM 844 C C . GLN A 1 119 ? 3.582 13.088 -8.600 1.00 92.62 119 GLN A C 1
ATOM 846 O O . GLN A 1 119 ? 3.823 14.248 -8.918 1.00 92.62 119 GLN A O 1
ATOM 851 N N . LEU A 1 120 ? 3.849 12.615 -7.380 1.00 93.44 120 LEU A N 1
ATOM 852 C CA . LEU A 1 120 ? 4.332 13.451 -6.272 1.00 93.44 120 LEU A CA 1
ATOM 853 C C . LEU A 1 120 ? 5.862 13.484 -6.145 1.00 93.44 120 LEU A C 1
ATOM 855 O O . LEU A 1 120 ? 6.406 14.299 -5.399 1.00 93.44 120 LEU A O 1
ATOM 859 N N . GLY A 1 121 ? 6.558 12.590 -6.851 1.00 92.25 121 GLY A N 1
ATOM 860 C CA . GLY A 1 121 ? 7.975 12.323 -6.636 1.00 92.25 121 GLY A CA 1
ATOM 861 C C . GLY A 1 121 ? 8.242 11.555 -5.336 1.00 92.25 121 GLY A C 1
ATOM 862 O O . GLY A 1 121 ? 7.365 11.332 -4.499 1.00 92.25 121 GLY A O 1
ATOM 863 N N . TYR A 1 122 ? 9.486 11.122 -5.163 1.00 93.00 122 TYR A N 1
ATOM 864 C CA . TYR A 1 122 ? 9.964 10.471 -3.954 1.00 93.00 122 TYR A CA 1
ATOM 865 C C . TYR A 1 122 ? 10.365 11.526 -2.915 1.00 93.00 122 TYR A C 1
ATOM 867 O O . TYR A 1 122 ? 11.414 12.157 -3.030 1.00 93.00 122 TYR A O 1
ATOM 875 N N . GLN A 1 123 ? 9.527 11.713 -1.892 1.00 93.94 123 GLN A N 1
ATOM 876 C CA . GLN A 1 123 ? 9.681 12.743 -0.851 1.00 93.94 123 GLN A CA 1
ATOM 877 C C . GLN A 1 123 ? 10.550 12.301 0.339 1.00 93.94 123 GLN A C 1
ATOM 879 O O . GLN A 1 123 ? 10.465 12.869 1.429 1.00 93.94 123 GLN A O 1
ATOM 884 N N . VAL A 1 124 ? 11.350 11.243 0.162 1.00 90.56 124 VAL A N 1
ATOM 885 C CA . VAL A 1 124 ? 12.236 10.667 1.187 1.00 90.56 124 VAL A CA 1
ATOM 886 C C . VAL A 1 124 ? 11.468 10.459 2.504 1.00 90.56 124 VAL A C 1
ATOM 888 O O . VAL A 1 124 ? 10.521 9.669 2.520 1.00 90.56 124 VAL A O 1
ATOM 891 N N . ALA A 1 125 ? 11.797 11.208 3.562 1.00 90.25 125 ALA A N 1
ATOM 892 C CA . ALA A 1 125 ? 11.224 11.074 4.898 1.00 90.25 125 ALA A CA 1
ATOM 893 C C . ALA A 1 125 ? 9.711 11.349 4.956 1.00 90.25 125 ALA A C 1
ATOM 895 O O . ALA A 1 125 ? 9.008 10.718 5.743 1.00 90.25 125 ALA A O 1
ATOM 896 N N . ALA A 1 126 ? 9.185 12.239 4.108 1.00 94.19 126 ALA A N 1
ATOM 897 C CA . ALA A 1 126 ? 7.756 12.556 4.104 1.00 94.19 126 ALA A CA 1
ATOM 898 C C . ALA A 1 126 ? 6.911 11.493 3.382 1.00 94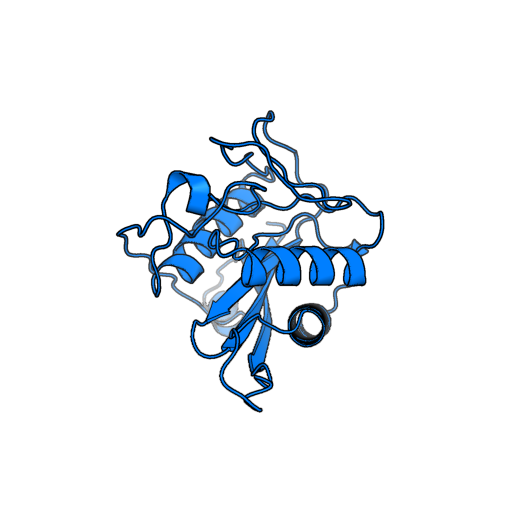.19 126 ALA A C 1
ATOM 900 O O . ALA A 1 126 ? 5.723 11.363 3.669 1.00 94.19 126 ALA A O 1
ATOM 901 N N . SER A 1 127 ? 7.520 10.683 2.504 1.00 93.88 127 SER A N 1
ATOM 902 C CA . SER A 1 127 ? 6.801 9.742 1.629 1.00 93.88 127 SER A CA 1
ATOM 903 C C . SER A 1 127 ? 5.862 8.818 2.396 1.00 93.88 127 SER A C 1
ATOM 905 O O . SER A 1 127 ? 4.729 8.599 1.986 1.00 93.88 127 SER A O 1
ATOM 907 N N . GLY A 1 128 ? 6.328 8.281 3.529 1.00 94.06 128 GLY A N 1
ATOM 908 C CA . GLY A 1 128 ? 5.544 7.340 4.319 1.00 94.06 128 GLY A CA 1
ATOM 909 C C . GLY A 1 128 ? 4.243 7.945 4.838 1.00 94.06 128 GLY A C 1
ATOM 910 O O . GLY A 1 128 ? 3.200 7.310 4.724 1.00 94.06 128 GLY A O 1
ATOM 911 N N . LEU A 1 129 ? 4.303 9.170 5.364 1.00 95.75 129 LEU A N 1
ATOM 912 C CA . LEU A 1 129 ? 3.135 9.871 5.894 1.00 95.75 129 LEU A CA 1
ATOM 913 C C . LEU A 1 129 ? 2.232 10.407 4.777 1.00 95.75 129 LEU A C 1
ATOM 915 O O . LEU A 1 129 ? 1.014 10.335 4.915 1.00 95.75 129 LEU A O 1
ATOM 919 N N . THR A 1 130 ? 2.801 10.873 3.662 1.00 96.88 130 THR A N 1
ATOM 920 C CA . THR A 1 130 ? 2.022 11.263 2.476 1.00 96.88 130 THR A CA 1
ATOM 921 C C . THR A 1 130 ? 1.215 10.079 1.938 1.00 96.88 130 THR A C 1
ATOM 923 O O . THR A 1 130 ? 0.007 10.201 1.744 1.00 96.88 130 THR A O 1
ATOM 926 N N . ASP A 1 131 ? 1.844 8.910 1.772 1.00 96.81 131 ASP A N 1
ATOM 927 C CA . ASP A 1 131 ? 1.158 7.693 1.324 1.00 96.81 131 ASP A CA 1
ATOM 928 C C . ASP A 1 131 ? 0.055 7.281 2.314 1.00 96.81 131 ASP A C 1
ATOM 930 O O . ASP A 1 131 ? -1.039 6.914 1.892 1.00 96.81 131 ASP A O 1
ATOM 934 N N . LEU A 1 132 ? 0.304 7.380 3.629 1.00 96.56 132 LEU A N 1
ATOM 935 C CA . LEU A 1 132 ? -0.702 7.080 4.657 1.00 96.56 132 LEU A CA 1
ATOM 936 C C . LEU A 1 132 ? -1.890 8.050 4.628 1.00 96.56 132 LEU A C 1
ATOM 938 O O . LEU A 1 132 ? -3.020 7.618 4.845 1.00 96.56 132 LEU A O 1
ATOM 942 N N . ALA A 1 133 ? -1.668 9.334 4.342 1.00 96.88 133 ALA A N 1
ATOM 943 C CA . ALA A 1 133 ? -2.751 10.303 4.193 1.00 96.88 133 ALA A CA 1
ATOM 944 C C . ALA A 1 133 ? -3.649 9.966 2.989 1.00 96.88 133 ALA A C 1
ATOM 946 O O . ALA A 1 133 ? -4.874 10.019 3.098 1.00 96.88 133 ALA A O 1
ATOM 947 N N . ILE A 1 134 ? -3.055 9.549 1.866 1.00 97.50 134 ILE A N 1
ATOM 948 C CA . ILE A 1 134 ? -3.806 9.112 0.680 1.00 97.50 134 ILE A CA 1
ATOM 949 C C . ILE A 1 134 ? -4.503 7.766 0.942 1.00 97.50 134 ILE A C 1
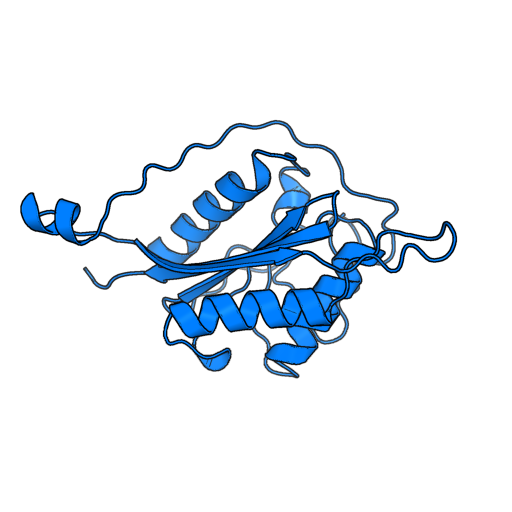ATOM 951 O O . ILE A 1 134 ? -5.639 7.560 0.526 1.00 97.50 134 ILE A O 1
ATOM 955 N N . ALA A 1 135 ? -3.867 6.856 1.680 1.00 97.88 135 ALA A N 1
ATOM 956 C CA . ALA A 1 135 ? -4.472 5.590 2.089 1.00 97.88 135 ALA A CA 1
ATOM 957 C C . ALA A 1 135 ? -5.682 5.797 3.016 1.00 97.88 135 ALA A C 1
ATOM 959 O O . ALA A 1 135 ? -6.698 5.114 2.890 1.00 97.88 135 ALA A O 1
ATOM 960 N N . ALA A 1 136 ? -5.601 6.782 3.913 1.00 96.88 136 ALA A N 1
ATOM 961 C CA . ALA A 1 136 ? -6.707 7.196 4.764 1.00 96.88 136 ALA A CA 1
ATOM 962 C C . ALA A 1 136 ? -7.898 7.741 3.954 1.00 96.88 136 ALA A C 1
ATOM 964 O O . ALA A 1 136 ? -9.035 7.382 4.262 1.00 96.88 136 ALA A O 1
ATOM 965 N N . ASP A 1 137 ? -7.654 8.563 2.924 1.00 97.50 137 ASP A N 1
ATOM 966 C CA . ASP A 1 137 ? -8.687 8.993 1.959 1.00 97.50 137 ASP A CA 1
ATOM 967 C C . ASP A 1 137 ? -9.326 7.783 1.275 1.00 97.50 137 ASP A C 1
ATOM 969 O O . ASP A 1 137 ? -10.545 7.623 1.306 1.00 97.50 137 ASP A O 1
ATOM 973 N N . ALA A 1 138 ? -8.499 6.875 0.748 1.00 98.25 138 ALA A N 1
ATOM 974 C CA . ALA A 1 138 ? -8.976 5.708 0.018 1.00 98.25 138 ALA A CA 1
ATOM 975 C C . ALA A 1 138 ? -9.914 4.829 0.857 1.00 98.25 138 ALA A C 1
ATOM 977 O O . ALA A 1 138 ? -10.965 4.405 0.373 1.00 98.25 138 ALA A O 1
ATOM 978 N N . LEU A 1 139 ? -9.572 4.597 2.130 1.00 97.88 139 LEU A N 1
ATOM 979 C CA . LEU A 1 139 ? -10.432 3.877 3.067 1.00 97.88 139 LEU A CA 1
ATOM 980 C C . LEU A 1 139 ? -11.721 4.644 3.367 1.00 97.88 139 LEU A C 1
ATOM 982 O O . LEU A 1 139 ? -12.801 4.068 3.253 1.00 97.88 139 LEU A O 1
ATOM 986 N N . ARG A 1 140 ? -11.638 5.931 3.730 1.00 96.38 140 ARG A N 1
ATOM 987 C CA . ARG A 1 140 ? -12.815 6.748 4.084 1.00 96.38 140 ARG A CA 1
ATOM 988 C C . ARG A 1 140 ? -13.839 6.793 2.957 1.00 96.38 140 ARG A C 1
ATOM 990 O O . ARG A 1 140 ? -15.003 6.471 3.197 1.00 96.38 140 ARG A O 1
ATOM 997 N N . GLU A 1 141 ? -13.364 7.094 1.754 1.00 97.12 141 GLU A N 1
ATOM 998 C CA . GLU A 1 141 ? -14.163 7.221 0.534 1.00 97.12 141 GLU A CA 1
ATOM 999 C C . GLU A 1 141 ? -14.480 5.870 -0.117 1.00 97.12 141 GLU A C 1
ATOM 1001 O O . GLU A 1 141 ? -15.206 5.803 -1.108 1.00 97.12 141 GLU A O 1
ATOM 1006 N N . ARG A 1 142 ? -13.920 4.777 0.419 1.00 97.00 142 ARG A N 1
ATOM 1007 C CA . ARG A 1 142 ? -14.025 3.419 -0.128 1.00 97.00 142 ARG A CA 1
ATOM 1008 C C . ARG A 1 142 ? -13.690 3.344 -1.622 1.00 97.00 142 ARG A C 1
ATOM 1010 O O . ARG A 1 142 ? -14.288 2.559 -2.365 1.00 97.00 142 ARG A O 1
ATOM 1017 N N . ARG A 1 143 ? -12.708 4.134 -2.064 1.00 97.94 143 ARG A N 1
ATOM 1018 C CA . ARG A 1 143 ? -12.243 4.159 -3.455 1.00 97.94 143 ARG A CA 1
ATOM 1019 C C . ARG A 1 143 ? -10.724 4.195 -3.544 1.00 97.94 143 ARG A C 1
ATOM 1021 O O . ARG A 1 143 ? -10.068 4.939 -2.825 1.00 97.94 143 ARG A O 1
ATOM 1028 N N . LEU A 1 144 ? -10.175 3.481 -4.513 1.00 98.44 144 LEU A N 1
ATOM 1029 C CA . LEU A 1 144 ? -8.782 3.571 -4.918 1.00 98.44 144 LEU A CA 1
ATOM 1030 C C . LEU A 1 144 ? -8.686 4.415 -6.189 1.00 98.44 144 LEU A C 1
ATOM 1032 O O . LEU A 1 144 ? -9.363 4.122 -7.171 1.00 98.44 144 LEU A O 1
ATOM 1036 N N . LEU A 1 145 ? -7.862 5.462 -6.176 1.00 98.12 145 LEU A N 1
ATOM 1037 C CA . LEU A 1 145 ? -7.544 6.203 -7.396 1.00 98.12 145 LEU A CA 1
ATOM 1038 C C . LEU A 1 145 ? -6.420 5.499 -8.146 1.00 98.12 145 LEU A C 1
ATOM 1040 O O . LEU A 1 145 ? -5.482 4.983 -7.541 1.00 98.12 145 LEU A O 1
ATOM 1044 N N . ALA A 1 146 ? -6.491 5.514 -9.471 1.00 97.38 146 ALA A N 1
ATOM 1045 C CA . ALA A 1 146 ? -5.376 5.063 -10.277 1.00 97.38 146 ALA A CA 1
ATOM 1046 C C . ALA A 1 146 ? -4.220 6.069 -10.204 1.00 97.38 146 ALA A C 1
ATOM 1048 O O . ALA A 1 146 ? -4.435 7.286 -10.182 1.00 97.38 146 ALA A O 1
ATOM 1049 N N . PHE A 1 147 ? -2.982 5.573 -10.205 1.00 95.62 147 PHE A N 1
ATOM 1050 C CA . PHE A 1 147 ? -1.832 6.440 -10.453 1.00 95.62 147 PHE A CA 1
ATOM 1051 C C . PHE A 1 147 ? -1.634 6.658 -11.960 1.00 95.62 147 PHE A C 1
ATOM 1053 O O . PHE A 1 147 ? -2.136 5.894 -12.785 1.00 95.62 147 PHE A O 1
ATOM 1060 N N . ARG A 1 148 ? -0.926 7.725 -12.337 1.00 93.31 148 ARG A N 1
ATOM 1061 C CA . ARG A 1 148 ? -0.647 8.040 -13.745 1.00 93.31 148 ARG A CA 1
ATOM 1062 C C . ARG A 1 148 ? 0.658 7.377 -14.175 1.00 93.31 148 ARG A C 1
ATOM 1064 O O . ARG A 1 148 ? 1.696 7.680 -13.583 1.00 93.31 148 ARG A O 1
ATOM 1071 N N . ALA A 1 149 ? 0.636 6.552 -15.223 1.00 90.75 149 ALA A N 1
ATOM 1072 C CA . ALA A 1 149 ? 1.862 6.097 -15.868 1.00 90.75 149 ALA A CA 1
ATOM 1073 C C . ALA A 1 149 ? 2.240 7.048 -17.021 1.00 90.75 149 ALA A C 1
ATOM 1075 O O . ALA A 1 149 ? 1.455 7.352 -17.914 1.00 90.75 149 ALA A O 1
ATOM 1076 N N . LEU A 1 150 ? 3.472 7.546 -16.987 1.00 88.06 150 LEU A N 1
ATOM 1077 C CA . LEU A 1 150 ? 4.135 8.322 -18.041 1.00 88.06 150 LEU A CA 1
ATOM 1078 C C . LEU A 1 150 ? 4.952 7.437 -19.000 1.00 88.06 150 LEU A C 1
ATOM 1080 O O . LEU A 1 150 ? 5.315 7.877 -20.086 1.00 88.06 150 LEU A O 1
ATOM 1084 N N . ALA A 1 151 ? 5.250 6.202 -18.600 1.00 88.81 151 ALA A N 1
ATOM 1085 C CA . ALA A 1 151 ? 5.959 5.195 -19.379 1.00 88.81 151 ALA A CA 1
ATOM 1086 C C . ALA A 1 151 ? 5.324 3.808 -19.169 1.00 88.81 151 ALA A C 1
ATOM 1088 O O . ALA A 1 151 ? 4.707 3.586 -18.117 1.00 88.81 151 ALA A O 1
ATOM 1089 N N . PRO A 1 152 ? 5.499 2.862 -20.118 1.00 90.06 152 PRO A N 1
ATOM 1090 C CA . PRO A 1 152 ? 4.961 1.511 -20.002 1.00 90.06 152 PRO A CA 1
ATOM 1091 C C . PRO A 1 152 ? 5.381 0.835 -18.698 1.00 90.06 152 PRO A C 1
ATOM 1093 O O . PRO A 1 152 ? 6.560 0.871 -18.325 1.00 90.06 152 PRO A O 1
ATOM 1096 N N . LEU A 1 153 ? 4.406 0.233 -18.020 1.00 92.31 153 LEU A N 1
ATOM 1097 C CA . LEU A 1 153 ? 4.615 -0.519 -16.790 1.00 92.31 153 LEU A CA 1
ATOM 1098 C C . LEU A 1 153 ? 5.143 -1.925 -17.097 1.00 92.31 153 LEU A C 1
ATOM 1100 O O . LEU A 1 153 ? 4.740 -2.549 -18.075 1.00 92.31 153 LEU A O 1
ATOM 1104 N N . ASP A 1 154 ? 6.010 -2.422 -16.225 1.00 90.00 154 ASP A N 1
ATOM 1105 C CA . ASP A 1 154 ? 6.499 -3.795 -16.192 1.00 90.00 154 ASP A CA 1
ATOM 1106 C C . ASP A 1 154 ? 6.207 -4.379 -14.810 1.00 90.00 154 ASP A C 1
ATOM 1108 O O . ASP A 1 154 ? 6.937 -4.164 -13.842 1.00 90.00 154 ASP A O 1
ATOM 1112 N N . ALA A 1 155 ? 5.069 -5.061 -14.718 1.00 84.31 155 ALA A N 1
ATOM 1113 C CA . ALA A 1 155 ? 4.521 -5.557 -13.464 1.00 84.31 155 ALA A CA 1
ATOM 1114 C C . ALA A 1 155 ? 3.989 -6.983 -13.594 1.00 84.31 155 ALA A C 1
ATOM 1116 O O . ALA A 1 155 ? 2.964 -7.312 -13.006 1.00 84.31 155 ALA A O 1
ATOM 1117 N N . ALA A 1 156 ? 4.644 -7.815 -14.413 1.00 79.75 156 ALA A N 1
ATOM 1118 C CA . ALA A 1 156 ? 4.171 -9.150 -14.781 1.00 79.75 156 ALA A CA 1
ATOM 1119 C C . ALA A 1 156 ? 3.586 -9.933 -13.584 1.00 79.75 156 ALA A C 1
ATOM 1121 O O . ALA A 1 156 ? 4.317 -10.362 -12.687 1.00 79.75 156 ALA A O 1
ATOM 1122 N N . GLY A 1 157 ? 2.261 -10.130 -13.598 1.00 82.19 157 GLY A N 1
ATOM 1123 C CA . GLY A 1 157 ? 1.512 -10.861 -12.568 1.00 82.19 157 GLY A CA 1
ATOM 1124 C C . GLY A 1 157 ? 1.046 -10.039 -11.358 1.00 82.19 157 GLY A C 1
ATOM 1125 O O . GLY A 1 157 ? 0.581 -10.628 -10.393 1.00 82.19 157 GLY A O 1
ATOM 1126 N N . VAL A 1 158 ? 1.163 -8.709 -11.377 1.00 91.62 158 VAL A N 1
ATOM 1127 C CA . VAL A 1 158 ? 0.651 -7.809 -10.329 1.00 91.62 158 VAL A CA 1
ATOM 1128 C C . VAL A 1 158 ? -0.301 -6.788 -10.943 1.00 91.62 158 VAL A C 1
ATOM 1130 O O . VAL A 1 158 ? 0.016 -6.134 -11.936 1.00 91.62 158 VAL A O 1
ATOM 1133 N N . HIS A 1 159 ? -1.469 -6.612 -10.326 1.00 94.56 159 HIS A N 1
ATOM 1134 C CA . HIS A 1 159 ? -2.436 -5.599 -10.737 1.00 94.56 159 HIS A CA 1
ATOM 1135 C C . HIS A 1 159 ? -2.011 -4.217 -10.230 1.00 94.56 159 HIS A C 1
ATOM 1137 O O . HIS A 1 159 ? -2.416 -3.775 -9.157 1.00 94.56 159 HIS A O 1
ATOM 1143 N N . LEU A 1 160 ? -1.205 -3.510 -11.022 1.00 95.00 160 LEU A N 1
ATOM 1144 C CA . LEU A 1 160 ? -0.977 -2.084 -10.810 1.00 95.00 160 LEU A CA 1
ATOM 1145 C C . LEU A 1 160 ? -2.194 -1.295 -11.298 1.00 95.00 160 LEU A C 1
ATOM 1147 O O . LEU A 1 160 ? -2.493 -1.284 -12.491 1.00 95.00 160 LEU A O 1
ATOM 1151 N N . HIS A 1 161 ? -2.895 -0.634 -10.381 1.00 96.88 161 HIS A N 1
ATOM 1152 C CA . HIS A 1 161 ? -4.057 0.183 -10.708 1.00 96.88 161 HIS A CA 1
ATOM 1153 C C . HIS A 1 161 ? -3.589 1.547 -11.240 1.00 96.88 161 HIS A C 1
ATOM 1155 O O . HIS A 1 161 ? -3.413 2.507 -10.486 1.00 96.88 161 HIS A O 1
ATOM 1161 N N . ALA A 1 162 ? -3.323 1.604 -12.545 1.00 95.88 162 ALA A N 1
ATOM 1162 C CA . ALA A 1 162 ? -2.805 2.773 -13.252 1.00 95.88 162 ALA A CA 1
ATOM 1163 C C . ALA A 1 162 ? -3.702 3.158 -14.432 1.00 95.88 162 ALA A C 1
ATOM 1165 O O . ALA A 1 162 ? -4.292 2.285 -15.063 1.00 95.88 162 ALA A O 1
ATOM 1166 N N . ASP A 1 163 ? -3.786 4.459 -14.727 1.00 95.81 163 ASP A N 1
ATOM 1167 C CA . ASP A 1 163 ? -4.482 5.017 -15.901 1.00 95.81 163 ASP A CA 1
ATOM 1168 C C . ASP A 1 163 ? -5.916 4.500 -16.115 1.00 95.81 163 ASP A C 1
ATOM 1170 O O . ASP A 1 163 ? -6.403 4.388 -17.240 1.00 95.81 163 ASP A O 1
ATOM 1174 N N . ALA A 1 164 ? -6.601 4.201 -15.014 1.00 96.12 164 ALA A N 1
ATOM 1175 C CA . ALA A 1 164 ? -7.935 3.626 -14.988 1.00 96.12 164 ALA A CA 1
ATOM 1176 C C . ALA A 1 164 ? -8.912 4.524 -14.216 1.00 96.12 164 ALA A C 1
ATOM 1178 O O . ALA A 1 164 ? -8.521 5.440 -13.488 1.00 96.12 164 ALA A O 1
ATOM 1179 N N . ALA A 1 165 ? -10.207 4.246 -14.368 1.00 97.50 165 ALA A N 1
ATOM 1180 C CA . ALA A 1 165 ? -11.226 4.841 -13.513 1.00 97.50 165 ALA A CA 1
ATOM 1181 C C . ALA A 1 165 ? -11.037 4.392 -12.050 1.00 97.50 165 ALA A C 1
ATOM 1183 O O . ALA A 1 165 ? -10.530 3.289 -11.827 1.00 97.50 165 ALA A O 1
ATOM 1184 N N . PRO A 1 166 ? -11.468 5.198 -11.061 1.00 97.69 166 PRO A N 1
ATOM 1185 C CA . PRO A 1 166 ? -11.406 4.809 -9.658 1.00 97.69 166 PRO A CA 1
ATOM 1186 C C . PRO A 1 166 ? -12.067 3.452 -9.394 1.00 97.69 166 PRO A C 1
ATOM 1188 O O . PRO A 1 166 ? -13.158 3.178 -9.895 1.00 97.69 166 PRO A O 1
ATOM 1191 N N . LEU A 1 167 ? -11.427 2.625 -8.571 1.00 97.00 167 LEU A N 1
ATOM 1192 C CA . LEU A 1 167 ? -11.921 1.307 -8.175 1.00 97.00 167 LEU A CA 1
ATOM 1193 C C . LEU A 1 167 ? -12.593 1.373 -6.801 1.00 97.00 167 LEU A C 1
ATOM 1195 O O . LEU A 1 167 ? -12.041 1.941 -5.863 1.00 97.00 167 LEU A O 1
ATOM 1199 N N . THR A 1 168 ? -13.767 0.764 -6.644 1.00 97.69 168 THR A N 1
ATOM 1200 C CA . THR A 1 168 ? -14.417 0.629 -5.330 1.00 97.69 168 THR A CA 1
ATOM 1201 C C . THR A 1 168 ? -13.712 -0.433 -4.490 1.00 97.69 168 THR A C 1
ATOM 1203 O O . THR A 1 168 ? -13.534 -1.567 -4.936 1.00 97.69 168 THR A O 1
ATOM 1206 N N . LEU A 1 169 ? -13.332 -0.087 -3.259 1.00 96.81 169 LEU A N 1
ATOM 1207 C CA . LEU A 1 169 ? -12.679 -1.028 -2.351 1.00 96.81 169 LEU A CA 1
ATOM 1208 C C . LEU A 1 169 ? -13.675 -2.081 -1.843 1.00 96.81 169 LEU A C 1
ATOM 1210 O O . LEU A 1 169 ? -14.719 -1.760 -1.265 1.00 96.81 169 LEU A O 1
ATOM 1214 N N . HIS A 1 170 ? -13.314 -3.350 -2.030 1.00 94.00 170 HIS A N 1
ATOM 1215 C CA . HIS A 1 170 ? -14.094 -4.502 -1.571 1.00 94.00 170 HIS A CA 1
ATOM 1216 C C . HIS A 1 170 ? -13.845 -4.848 -0.094 1.00 94.00 170 HIS A C 1
ATOM 1218 O O . HIS A 1 170 ? -14.652 -5.547 0.508 1.00 94.00 170 HIS A O 1
ATOM 1224 N N . SER A 1 171 ? -12.761 -4.336 0.495 1.00 96.31 171 SER A N 1
ATOM 1225 C CA . SER A 1 171 ? -12.402 -4.521 1.902 1.00 96.31 171 SER A CA 1
ATOM 1226 C C . SER A 1 171 ? -12.171 -3.175 2.588 1.00 96.31 171 SER A C 1
ATOM 1228 O O . SER A 1 171 ? -11.792 -2.191 1.953 1.00 96.31 171 SER A O 1
ATOM 1230 N N . ASP A 1 172 ? -12.380 -3.154 3.902 1.00 97.38 172 ASP A N 1
ATOM 1231 C CA . ASP A 1 172 ? -12.054 -2.041 4.793 1.00 97.38 172 ASP A CA 1
ATOM 1232 C C . ASP A 1 172 ? -10.587 -2.063 5.259 1.00 97.38 172 ASP A C 1
ATOM 1234 O O . ASP A 1 172 ? -10.208 -1.236 6.085 1.00 97.38 172 ASP A O 1
ATOM 1238 N N . LYS A 1 173 ? -9.752 -2.982 4.754 1.00 98.19 173 LYS A N 1
ATOM 1239 C CA . LYS A 1 173 ? -8.326 -3.079 5.098 1.00 98.19 173 LYS A CA 1
ATOM 1240 C C . LYS A 1 173 ? -7.422 -2.819 3.899 1.00 98.19 173 LYS A C 1
ATOM 1242 O O . LYS A 1 173 ? -7.724 -3.225 2.778 1.00 98.19 173 LYS A O 1
ATOM 1247 N N . LEU A 1 174 ? -6.273 -2.198 4.143 1.00 98.38 174 LEU A N 1
ATOM 1248 C CA . LEU A 1 174 ? -5.193 -2.056 3.164 1.00 98.38 174 LEU A CA 1
ATOM 1249 C C . LEU A 1 174 ? -3.823 -2.238 3.813 1.00 98.38 174 LEU A C 1
ATOM 1251 O O . LEU A 1 174 ? -3.692 -2.135 5.034 1.00 98.38 174 LEU A O 1
ATOM 1255 N N . VAL A 1 175 ? -2.798 -2.449 2.987 1.00 98.44 175 VAL A N 1
ATOM 1256 C CA . VAL A 1 175 ? -1.396 -2.475 3.427 1.00 98.44 175 VAL A CA 1
ATOM 1257 C C . VAL A 1 175 ? -0.616 -1.360 2.747 1.00 98.44 175 VAL A C 1
ATOM 1259 O O . VAL A 1 175 ? -0.683 -1.198 1.532 1.00 98.44 175 VAL A O 1
ATOM 1262 N N . LYS A 1 176 ? 0.179 -0.625 3.525 1.00 98.19 176 LYS A N 1
ATOM 1263 C CA . LYS A 1 176 ? 1.171 0.337 3.044 1.00 98.19 176 LYS A CA 1
ATOM 1264 C C . LYS A 1 176 ? 2.578 -0.214 3.255 1.00 98.19 176 LYS A C 1
ATOM 1266 O O . LYS A 1 176 ? 2.944 -0.556 4.377 1.00 98.19 176 LYS A O 1
ATOM 1271 N N . LEU A 1 177 ? 3.380 -0.223 2.196 1.00 97.12 177 LEU A N 1
ATOM 1272 C CA . LEU A 1 177 ? 4.785 -0.632 2.177 1.00 97.12 177 LEU A CA 1
ATOM 1273 C C . LEU A 1 177 ? 5.731 0.573 2.201 1.00 97.12 177 LEU A C 1
ATOM 1275 O O . LEU A 1 177 ? 5.427 1.651 1.692 1.00 97.12 177 LEU A O 1
ATOM 1279 N N . GLY A 1 178 ? 6.899 0.420 2.816 1.00 94.75 178 GLY A N 1
ATOM 1280 C CA . GLY A 1 178 ? 7.966 1.420 2.805 1.00 94.75 178 GLY A CA 1
ATOM 1281 C C . GLY A 1 178 ? 9.343 0.774 2.816 1.00 94.75 178 GLY A C 1
ATOM 1282 O O . GLY A 1 178 ? 9.565 -0.190 3.545 1.00 94.75 178 GLY A O 1
ATOM 1283 N N . LEU A 1 179 ? 10.261 1.329 2.028 1.00 92.00 179 LEU A N 1
ATOM 1284 C CA . LEU A 1 179 ? 11.646 0.877 1.941 1.00 92.00 179 LEU A CA 1
ATOM 1285 C C . LEU A 1 179 ? 12.596 2.033 2.260 1.00 92.00 179 LEU A C 1
ATOM 1287 O O . LEU A 1 179 ? 12.581 3.070 1.593 1.00 92.00 179 LEU A O 1
ATOM 1291 N N . GLY A 1 180 ? 13.416 1.843 3.289 1.00 86.50 180 GLY A N 1
ATOM 1292 C CA . GLY A 1 180 ? 14.536 2.712 3.623 1.00 86.50 180 GLY A CA 1
ATOM 1293 C C . GLY A 1 180 ? 15.719 2.453 2.694 1.00 86.50 180 GLY A C 1
ATOM 1294 O O . GLY A 1 180 ? 15.937 1.331 2.231 1.00 86.50 180 GLY A O 1
ATOM 1295 N N . ILE A 1 181 ? 16.502 3.496 2.432 1.00 78.19 181 ILE A N 1
ATOM 1296 C CA . ILE A 1 181 ? 17.715 3.416 1.602 1.00 78.19 181 ILE A CA 1
ATOM 1297 C C . ILE A 1 181 ? 18.793 2.521 2.235 1.00 78.19 181 ILE A C 1
ATOM 1299 O O . ILE A 1 181 ? 19.637 1.965 1.542 1.00 78.19 181 ILE A O 1
ATOM 1303 N N . GLU A 1 182 ? 18.739 2.372 3.553 1.00 79.94 182 GLU A N 1
ATOM 1304 C CA . GLU A 1 182 ? 19.633 1.591 4.397 1.00 79.94 182 GLU A CA 1
ATOM 1305 C C . GLU A 1 182 ? 19.234 0.111 4.511 1.00 79.94 182 GLU A C 1
ATOM 1307 O O . GLU A 1 182 ? 19.933 -0.661 5.160 1.00 79.94 182 GLU A O 1
ATOM 1312 N N . GLY A 1 183 ? 18.128 -0.299 3.877 1.00 80.19 183 GLY A N 1
ATOM 1313 C CA . GLY A 1 183 ? 17.640 -1.682 3.900 1.00 80.19 183 GLY A CA 1
ATOM 1314 C C . GLY A 1 183 ? 16.536 -1.963 4.923 1.00 80.19 183 GLY A C 1
ATOM 1315 O O . GLY A 1 183 ? 16.088 -3.108 5.028 1.00 80.19 183 GLY A O 1
ATOM 1316 N N . SER A 1 184 ? 16.050 -0.942 5.636 1.00 89.25 184 SER A N 1
ATOM 1317 C CA . SER A 1 184 ? 14.837 -1.044 6.453 1.00 89.25 184 SER A CA 1
ATOM 1318 C C . SER A 1 184 ? 13.614 -1.297 5.578 1.00 89.25 184 SER A C 1
ATOM 1320 O O . SER A 1 184 ? 13.413 -0.644 4.556 1.00 89.25 184 SER A O 1
ATOM 1322 N N . MET A 1 185 ? 12.743 -2.198 6.008 1.00 93.00 185 MET A N 1
ATOM 1323 C CA . MET A 1 185 ? 11.484 -2.513 5.342 1.00 93.00 185 MET A CA 1
ATOM 1324 C C . MET A 1 185 ? 10.362 -2.358 6.349 1.00 93.00 185 MET A C 1
ATOM 1326 O O . MET A 1 185 ? 10.408 -2.993 7.399 1.00 93.00 185 MET A O 1
ATOM 1330 N N . ALA A 1 186 ? 9.360 -1.546 6.035 1.00 95.81 186 ALA A N 1
ATOM 1331 C CA . ALA A 1 186 ? 8.209 -1.308 6.893 1.00 95.81 186 ALA A CA 1
ATOM 1332 C C . ALA A 1 186 ? 6.907 -1.692 6.184 1.00 95.81 186 ALA A C 1
ATOM 1334 O O . ALA A 1 186 ? 6.735 -1.413 4.995 1.00 95.81 186 ALA A O 1
ATOM 1335 N N . ALA A 1 187 ? 5.980 -2.285 6.929 1.00 98.00 187 ALA A N 1
ATOM 1336 C CA . ALA A 1 187 ? 4.613 -2.536 6.492 1.00 98.00 187 ALA A CA 1
ATOM 1337 C C . ALA A 1 187 ? 3.632 -2.042 7.558 1.00 98.00 187 ALA A C 1
ATOM 1339 O O . ALA A 1 187 ? 3.852 -2.242 8.754 1.00 98.00 187 ALA A O 1
ATOM 1340 N N . CYS A 1 188 ? 2.559 -1.391 7.120 1.00 98.31 188 CYS A N 1
ATOM 1341 C CA . CYS A 1 188 ? 1.493 -0.880 7.973 1.00 98.31 188 CYS A CA 1
ATOM 1342 C C . CYS A 1 188 ? 0.145 -1.352 7.429 1.00 98.31 188 CYS A C 1
ATOM 1344 O O . CYS A 1 188 ? -0.167 -1.086 6.269 1.00 98.31 188 CYS A O 1
ATOM 1346 N N . THR A 1 189 ? -0.645 -2.029 8.256 1.00 98.62 189 THR A N 1
ATOM 1347 C CA . THR A 1 189 ? -2.000 -2.474 7.931 1.00 98.62 189 THR A CA 1
ATOM 1348 C C . THR A 1 189 ? -2.989 -1.497 8.552 1.00 98.62 189 THR A C 1
ATOM 1350 O O . THR A 1 189 ? -3.019 -1.326 9.774 1.00 98.62 189 THR A O 1
ATOM 1353 N N . LEU A 1 190 ? -3.786 -0.840 7.708 1.00 98.25 190 LEU A N 1
ATOM 1354 C CA . LEU A 1 190 ? -4.806 0.116 8.131 1.00 98.25 190 LEU A CA 1
ATOM 1355 C C . LEU A 1 190 ? -6.192 -0.465 7.913 1.00 98.25 190 LEU A C 1
ATOM 1357 O O . LEU A 1 190 ? -6.443 -1.085 6.881 1.00 98.25 190 LEU A O 1
ATOM 1361 N N . THR A 1 191 ? -7.089 -0.186 8.852 1.00 98.12 191 THR A N 1
ATOM 1362 C CA . THR A 1 191 ? -8.486 -0.614 8.813 1.00 98.12 191 THR A CA 1
ATOM 1363 C C . THR A 1 191 ? -9.411 0.585 8.948 1.00 98.12 191 THR A C 1
ATOM 1365 O O . THR A 1 191 ? -9.209 1.442 9.812 1.00 98.12 191 THR A O 1
ATOM 1368 N N . ARG A 1 192 ? -10.459 0.631 8.128 1.00 97.19 192 ARG A N 1
ATOM 1369 C CA . ARG A 1 192 ? -11.602 1.520 8.312 1.00 97.19 192 ARG A CA 1
ATOM 1370 C C . ARG A 1 192 ? -12.531 0.946 9.371 1.00 97.19 192 ARG A C 1
ATOM 1372 O O . ARG A 1 192 ? -12.938 -0.209 9.290 1.00 97.19 192 ARG A O 1
ATOM 1379 N N . LEU A 1 193 ? -12.877 1.759 10.359 1.00 93.94 193 LEU A N 1
ATOM 1380 C CA . LEU A 1 193 ? -13.845 1.388 11.383 1.00 93.94 193 LEU A CA 1
ATOM 1381 C C . LEU A 1 193 ? -15.253 1.713 10.872 1.00 93.94 193 LEU A C 1
ATOM 1383 O O . LEU A 1 193 ? -15.484 2.788 10.313 1.00 93.94 193 LEU A O 1
ATOM 1387 N N . ALA A 1 194 ? -16.192 0.781 11.039 1.00 80.88 194 ALA A N 1
ATOM 1388 C CA . ALA A 1 194 ? -17.605 1.076 10.827 1.00 80.88 194 ALA A CA 1
ATOM 1389 C C . ALA A 1 194 ? -18.055 2.119 11.870 1.00 80.88 194 ALA A C 1
ATOM 1391 O O . ALA A 1 194 ? -17.719 1.990 13.048 1.00 80.88 194 ALA A O 1
ATOM 1392 N N . GLY A 1 195 ? -18.736 3.175 11.412 1.00 60.75 195 GLY A N 1
ATOM 1393 C CA . GLY A 1 195 ? -19.208 4.290 12.249 1.00 60.75 195 GLY A CA 1
ATOM 1394 C C . GLY A 1 195 ? -20.451 3.974 13.070 1.00 60.75 195 GLY A C 1
ATOM 1395 O O . GLY A 1 195 ? -21.227 3.100 12.627 1.00 60.75 195 GLY A O 1
#

Foldseek 3Di:
DFQFPPFPWWFEFADAFDDDDDDPVRCVVVVHDDFKDFQFKFKDFAPQPPPDDDDPQAALVRQLVQQVRRQVSNVHAPVQAQAEEEQRGRHVSPSVSRLVSCCVRQPLNAHEYEYQCLPRIHNQPRRQRVSVVVVSVCLVVQKDDAHEDPHHGNRVRYHHRHPDDIDGGPHQKHKYWHADPNRMIMIIIMGGDDD

Nearest PDB structures (foldseek):
  1tqy-assembly4_H  TM=8.859E-01  e=1.702E-13  Streptomyces coelicolor A3(2)
  6kxf-assembly1_A  TM=9.064E-01  e=3.050E-11  Streptomyces sp. MSC090213JE08
  2gp6-assembly1_B  TM=8.976E-01  e=5.059E-11  Mycobacterium tuberculosis
  4xox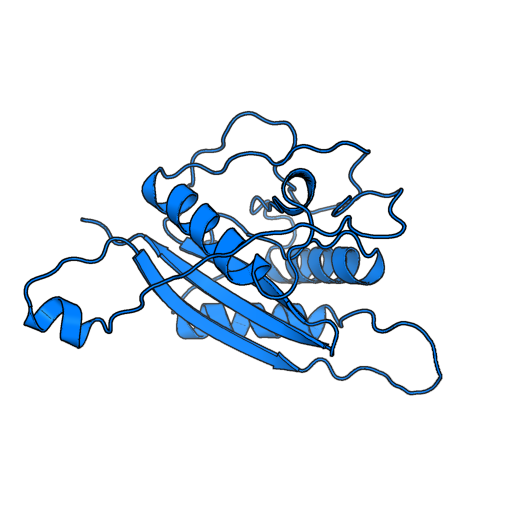-assembly1_B  TM=9.026E-01  e=5.601E-10  Vibrio cholerae O1 biovar El Tor
  1h4f-assembly2_C  TM=8.614E-01  e=1.227E-10  Escherichia coli

Sequence (195 aa):
QPFSAATEGGLLGGGAALAILESEAHLQARGGRGQLRIDGFAVCQGGGSGRGGQSFAPDFRTLARTVVASLEQAAATPADIGCLFMHGNGIRGSDQAELMAVRKLWGDHAVPAVSYKAQLGYQVAASGLTDLAIAADALRERRLLAFRALAPLDAAGVHLHADAAPLTLHSDKLVKLGLGIEGSMAACTLTRLAG

Solvent-accessible surface area (backbone atoms only — not comparable to full-atom values): 10640 Å² total; per-residue (Å²): 65,44,43,29,74,84,38,92,34,48,57,78,24,83,73,82,58,88,84,89,86,77,55,69,68,61,39,50,73,73,72,53,83,67,59,63,45,81,47,14,70,25,75,40,75,44,83,70,75,79,79,72,95,66,80,91,52,55,54,26,67,53,50,36,50,18,42,49,52,4,29,55,61,42,75,47,55,71,88,53,40,34,33,35,38,46,50,37,54,6,37,63,52,50,29,50,20,52,53,51,18,47,36,72,68,45,42,86,54,70,50,38,29,33,40,59,35,52,80,54,25,46,28,69,86,29,37,64,48,47,52,48,55,53,49,51,49,27,49,75,71,38,32,44,71,41,25,66,70,94,59,68,73,55,50,92,76,56,40,64,40,48,79,51,78,69,42,74,48,87,38,56,26,33,38,38,43,41,70,47,96,87,36,40,30,36,16,38,24,39,33,45,46,85,127

Organism: Aquipseudomonas alcaligenes (NCBI:txid43263)

Mean predicted aligned error: 4.91 Å

Radius of gyration: 16.4 Å; Cα contacts (8 Å, |Δi|>4): 395; chains: 1; bounding box: 50×33×48 Å

Secondary structure (DSSP, 8-state):
-TTBTT-S-PPB-----------HHHHHHTT---SEEEEEEEEEE-----SSS------HHHHHHHHHHHHHHTT--GGG--EEE----S-HHHHHHHHHHHHHHHTTS---EE-THHHH-B-GGGHHHHHHHHHHHHHHTTEEPPBPPSS-B--TTS-B-BSSPPEEPSSSEEEEEEE-TTSEEEEEEEEEPP-

pLDDT: mean 90.37, std 12.43, range [35.75, 98.69]

InterPro domains:
  IPR014031 Beta-ketoacyl synthase, C-terminal domain [PF02801] (51-144)
  IPR016039 Thiolase-like [G3DSA:3.40.47.10] (1-194)
  IPR016039 Thiolase-like [SSF53901] (2-191)